Protein AF-A0A9D3RQX6-F1 (afdb_monomer)

Mean predicted aligned error: 7.69 Å

pLDDT: mean 92.83, std 3.81, range [78.81, 98.12]

Nearest PDB structures (foldseek):
  9gvj-assembly1_B  TM=9.747E-01  e=6.000E-32  Homo sapiens
  9gvq-assembly1_B  TM=9.747E-01  e=6.000E-32  Homo sapiens
  8d3d-assembly1_A  TM=8.902E-01  e=1.123E-19  Homo sapiens
  8d3c-assembly1_A  TM=8.900E-01  e=3.776E-19  Homo sapiens
  7wn3-assembly1_A  TM=8.823E-01  e=1.625E-19  Homo sapiens

Organism: Anguilla anguilla (NCBI:txid7936)

Secondary structure (DSSP, 8-state):
-EEEEEE-SS--BTTBTTGGGG--SPPEEEEEPPTTEEEETTT--EEEEGGG--EEETTEEE-TT-EEE-SSEEEEEETTEEEEEEP---EEEEEETTTEEE-TTS-EEE---SEEEEEEEBSS--SEEEEEEEEE-SSSTT-EEEEEEEEEETTEEEEE-TTS-EEETTEE--SSEE-SSEEEEEEETTEEEEEETTSEEEEEE-SSS-EEEEEE-GGGTTTB-

InterPro domains:
  IPR001007 VWFC domain [SM00215] (55-123)
  IPR001846 von Willebrand factor, type D domain [PF00094] (93-225)
  IPR001846 von Willebrand factor, type D domain [PS51233] (91-225)
  IPR001846 von Willebrand factor, type D domain [SM00216] (82-225)
  IPR002919 Trypsin Inhibitor-like, cysteine rich domain [PF01826] (2-53)
  IPR036084 Serine protease inhibitor-like superfamily [SSF57567] (1-53)
  IPR050780 Mucin/von Willebrand/Thrombospondin superfamily [PTHR11339] (1-225)

Structure (mmCIF, N/CA/C/O backbone):
data_AF-A0A9D3RQX6-F1
#
_entry.id   AF-A0A9D3RQX6-F1
#
loop_
_atom_site.group_PDB
_atom_site.id
_atom_site.type_symbol
_atom_site.label_atom_id
_atom_site.label_alt_id
_atom_site.label_comp_id
_atom_site.label_asym_id
_atom_site.label_entity_id
_atom_site.label_seq_id
_atom_site.pdbx_PDB_ins_code
_atom_site.Cartn_x
_atom_site.Cartn_y
_atom_site.Cartn_z
_atom_site.occupancy
_atom_site.B_iso_or_equiv
_atom_site.auth_seq_id
_atom_site.auth_comp_id
_atom_site.auth_asym_id
_atom_site.auth_atom_id
_atom_site.pdbx_PDB_model_num
ATOM 1 N N . MET A 1 1 ? -27.947 -5.641 38.230 1.00 90.88 1 MET A N 1
ATOM 2 C CA . MET A 1 1 ? -29.228 -5.140 37.694 1.00 90.88 1 MET A CA 1
ATOM 3 C C . MET A 1 1 ? -30.181 -4.960 38.852 1.00 90.88 1 MET A C 1
ATOM 5 O O . MET A 1 1 ? -30.104 -5.731 39.802 1.00 90.88 1 MET A O 1
ATOM 9 N N . GLU A 1 2 ? -31.040 -3.957 38.766 1.00 93.81 2 GLU A N 1
ATOM 10 C CA . GLU A 1 2 ? -32.004 -3.582 39.798 1.00 93.81 2 GLU A CA 1
ATOM 11 C C . GLU A 1 2 ? -33.387 -3.455 39.167 1.00 93.81 2 GLU A C 1
ATOM 13 O O . GLU A 1 2 ? -33.510 -3.023 38.020 1.00 93.81 2 GLU A O 1
ATOM 18 N N . TYR A 1 3 ? -34.416 -3.861 39.904 1.00 93.88 3 TYR A N 1
ATOM 19 C CA . TYR A 1 3 ? -35.793 -3.741 39.444 1.00 93.88 3 TYR A CA 1
ATOM 20 C C . TYR A 1 3 ? -36.254 -2.278 39.482 1.00 93.88 3 TYR A C 1
ATOM 22 O O . TYR A 1 3 ? -36.013 -1.579 40.467 1.00 93.88 3 TYR A O 1
ATOM 30 N N . GLN A 1 4 ? -36.937 -1.833 38.429 1.00 93.31 4 GLN A N 1
ATOM 31 C CA . GLN A 1 4 ? -37.570 -0.519 38.326 1.00 93.31 4 GLN A CA 1
ATOM 32 C C . GLN A 1 4 ? -38.928 -0.659 37.629 1.00 93.31 4 GLN A C 1
ATOM 34 O O . GLN A 1 4 ? -39.070 -1.441 36.692 1.00 93.31 4 GLN A O 1
ATOM 39 N N . GLU A 1 5 ? -39.920 0.122 38.058 1.00 93.69 5 GLU A N 1
ATOM 40 C CA . GLU A 1 5 ? -41.267 0.122 37.455 1.00 93.69 5 GLU A CA 1
ATOM 41 C C . GLU A 1 5 ? -41.339 0.917 36.139 1.00 93.69 5 GLU A C 1
ATOM 43 O O . GLU A 1 5 ? -42.280 0.761 35.369 1.00 93.69 5 GLU A O 1
ATOM 48 N N . CYS A 1 6 ? -40.356 1.782 35.875 1.00 91.69 6 CYS A N 1
ATOM 49 C CA . CYS A 1 6 ? -40.277 2.597 34.664 1.00 91.69 6 CYS A CA 1
ATOM 50 C C . CYS A 1 6 ? -38.805 2.843 34.316 1.00 91.69 6 CYS A C 1
ATOM 52 O O . CYS A 1 6 ? -38.189 3.791 34.800 1.00 91.69 6 CYS A O 1
ATOM 54 N N . GLY A 1 7 ? -38.240 1.969 33.482 1.00 89.62 7 GLY A N 1
ATOM 55 C CA . GLY A 1 7 ? -36.909 2.108 32.892 1.00 89.62 7 GLY A CA 1
ATOM 56 C C . GLY A 1 7 ? -36.968 2.141 31.365 1.00 89.62 7 GLY A C 1
ATOM 57 O O . GLY A 1 7 ? -37.948 1.709 30.756 1.00 89.62 7 GLY A O 1
ATOM 58 N N . THR A 1 8 ? -35.929 2.682 30.726 1.00 90.88 8 THR A N 1
ATOM 59 C CA . THR A 1 8 ? -35.834 2.665 29.258 1.00 90.88 8 THR A CA 1
ATOM 60 C C . THR A 1 8 ? -35.649 1.228 28.755 1.00 90.88 8 THR A C 1
ATOM 62 O O . THR A 1 8 ? -34.723 0.547 29.202 1.00 90.88 8 THR A O 1
ATOM 65 N N . PRO A 1 9 ? -36.475 0.738 27.812 1.00 90.81 9 PRO A N 1
ATOM 66 C CA . PRO A 1 9 ? -36.305 -0.604 27.252 1.00 90.81 9 PRO A CA 1
ATOM 67 C C . PRO A 1 9 ? -35.052 -0.708 26.362 1.00 90.81 9 PRO A C 1
ATOM 69 O O . PRO A 1 9 ? -34.596 -1.807 26.040 1.00 90.81 9 PRO A O 1
ATOM 72 N N . CYS A 1 10 ? -34.463 0.424 25.965 1.00 92.12 10 CYS A N 1
ATOM 73 C CA . CYS A 1 10 ? -33.220 0.486 25.207 1.00 92.12 10 CYS A CA 1
ATOM 74 C C . CYS A 1 10 ? -32.014 0.504 26.153 1.00 92.12 10 CYS A C 1
ATOM 76 O O . CYS A 1 10 ? -31.451 1.562 26.426 1.00 92.12 10 CYS A O 1
ATOM 78 N N . ILE A 1 11 ? -31.622 -0.669 26.652 1.00 91.19 11 ILE A N 1
ATOM 79 C CA . ILE A 1 11 ? -30.485 -0.789 27.573 1.00 91.19 11 ILE A CA 1
ATOM 80 C C . ILE A 1 11 ? -29.168 -0.376 26.900 1.00 91.19 11 ILE A C 1
ATOM 82 O O . ILE A 1 11 ? -28.849 -0.848 25.804 1.00 91.19 11 ILE A O 1
ATOM 86 N N . ASP A 1 12 ? -28.407 0.488 27.569 1.00 93.50 12 ASP A N 1
ATOM 87 C CA . ASP A 1 12 ? -27.041 0.822 27.171 1.00 93.50 12 ASP A CA 1
ATOM 88 C C . ASP A 1 12 ? -26.125 -0.372 27.444 1.00 93.50 12 ASP A C 1
ATOM 90 O O . ASP A 1 12 ? -26.161 -0.971 28.527 1.00 93.50 12 ASP A O 1
ATOM 94 N N . THR A 1 13 ? -25.308 -0.730 26.457 1.00 94.56 13 THR A N 1
ATOM 95 C CA . THR A 1 13 ? -24.366 -1.850 26.555 1.00 94.56 13 THR A CA 1
ATOM 96 C C . THR A 1 13 ? -22.937 -1.388 26.315 1.00 94.56 13 THR A C 1
ATOM 98 O O . THR A 1 13 ? -22.719 -0.286 25.818 1.00 94.56 13 THR A O 1
ATOM 101 N N . CYS A 1 14 ? -21.943 -2.215 26.639 1.00 94.25 14 CYS A N 1
ATOM 102 C CA . CYS A 1 14 ? -20.552 -1.878 26.338 1.00 94.25 14 CYS A CA 1
ATOM 103 C C . CYS A 1 14 ? -20.296 -1.681 24.838 1.00 94.25 14 CYS A C 1
ATOM 105 O O . CYS A 1 14 ? -19.504 -0.816 24.476 1.00 94.25 14 CYS A O 1
ATOM 107 N N . SER A 1 15 ? -20.984 -2.425 23.967 1.00 92.25 15 SER A N 1
ATOM 108 C CA . SER A 1 15 ? -20.889 -2.220 22.512 1.00 92.25 15 SER A CA 1
ATOM 109 C C . SER A 1 15 ? -21.669 -0.997 22.006 1.00 92.25 15 SER A C 1
ATOM 111 O O . SER A 1 15 ? -21.436 -0.548 20.885 1.00 92.25 15 SER A O 1
ATOM 113 N N . ASN A 1 16 ? -22.633 -0.488 22.780 1.00 91.19 16 ASN A N 1
ATOM 114 C CA . ASN A 1 16 ? -23.451 0.673 22.423 1.00 91.19 16 ASN A CA 1
ATOM 115 C C . ASN A 1 16 ? -23.881 1.459 23.683 1.00 91.19 16 ASN A C 1
ATOM 117 O O . ASN A 1 16 ? -25.015 1.301 24.155 1.00 91.19 16 ASN A O 1
ATOM 121 N N . PRO A 1 17 ? -22.988 2.297 24.242 1.00 88.69 17 PRO A N 1
ATOM 122 C CA . PRO A 1 17 ? -23.193 2.947 25.539 1.00 88.69 17 PRO A CA 1
ATOM 123 C C . PRO A 1 17 ? -24.172 4.133 25.512 1.00 88.69 17 PRO A C 1
ATOM 125 O O . PRO A 1 17 ? -24.461 4.696 26.563 1.00 88.69 17 PRO A O 1
ATOM 128 N N . GLN A 1 18 ? -24.664 4.538 24.334 1.00 87.81 18 GLN A N 1
ATOM 129 C CA . GLN A 1 18 ? -25.584 5.675 24.155 1.00 87.81 18 GLN A CA 1
ATOM 130 C C . GLN A 1 18 ? -26.910 5.275 23.486 1.00 87.81 18 GLN A C 1
ATOM 132 O O . GLN A 1 18 ? -27.630 6.118 22.945 1.00 87.81 18 GLN A O 1
ATOM 137 N N . ARG A 1 19 ? -27.257 3.986 23.510 1.00 90.00 19 ARG A N 1
ATOM 138 C CA . ARG A 1 19 ? -28.476 3.449 22.892 1.00 90.00 19 ARG A CA 1
ATOM 139 C C . ARG A 1 19 ? -29.747 4.090 23.452 1.00 90.00 19 ARG A C 1
ATOM 141 O O . ARG A 1 19 ? -30.701 4.311 22.707 1.00 90.00 19 ARG A O 1
ATOM 148 N N . SER A 1 20 ? -29.764 4.382 24.747 1.00 89.31 20 SER A N 1
ATOM 149 C CA . SER A 1 20 ? -30.902 4.962 25.456 1.00 89.31 20 SER A CA 1
ATOM 150 C C . SER A 1 20 ? -31.278 6.362 24.960 1.00 89.31 20 SER A C 1
ATOM 152 O O . SER A 1 20 ? -32.451 6.725 25.023 1.00 89.31 20 SER A O 1
ATOM 154 N N . GLN A 1 21 ? -30.325 7.124 24.408 1.00 88.38 21 GLN A N 1
ATOM 155 C CA . GLN A 1 21 ? -30.543 8.496 23.927 1.00 88.38 21 GLN A CA 1
ATOM 156 C C . GLN A 1 21 ? -31.409 8.566 22.664 1.00 88.38 21 GLN A C 1
ATOM 158 O O . GLN A 1 21 ? -32.088 9.563 22.440 1.00 88.38 21 GLN A O 1
ATOM 163 N N . MET A 1 22 ? -31.396 7.508 21.852 1.00 88.81 22 MET A N 1
ATOM 164 C CA . MET A 1 22 ? -32.169 7.391 20.609 1.00 88.81 22 MET A CA 1
ATOM 165 C C . MET A 1 22 ? -33.388 6.469 20.785 1.00 88.81 22 MET A C 1
ATOM 167 O O . MET A 1 22 ? -33.848 5.841 19.831 1.00 88.81 22 MET A O 1
ATOM 171 N N . CYS A 1 23 ? -33.869 6.305 22.019 1.00 90.19 23 CYS A N 1
ATOM 172 C CA . CYS A 1 23 ? -34.969 5.400 22.319 1.00 90.19 23 CYS A CA 1
ATOM 173 C C . CYS A 1 23 ? -36.325 6.105 22.186 1.00 90.19 23 CYS A C 1
ATOM 175 O O . CYS A 1 23 ? -36.720 6.869 23.062 1.00 90.19 23 CYS A O 1
ATOM 177 N N . ASP A 1 24 ? -37.077 5.775 21.137 1.00 88.69 24 ASP A N 1
ATOM 178 C CA . ASP A 1 24 ? -38.441 6.291 20.914 1.00 88.69 24 ASP A CA 1
ATOM 179 C C . ASP A 1 24 ? -39.535 5.468 21.629 1.00 88.69 24 ASP A C 1
ATOM 181 O O . ASP A 1 24 ? -40.731 5.621 21.374 1.00 88.69 24 ASP A O 1
ATOM 185 N N . GLN A 1 25 ? -39.142 4.535 22.497 1.00 88.56 25 GLN A N 1
ATOM 186 C CA . GLN A 1 25 ? -40.064 3.650 23.207 1.00 88.56 25 GLN A CA 1
ATOM 187 C C . GLN A 1 25 ? -40.436 4.222 24.576 1.00 88.56 25 GLN A C 1
ATOM 189 O O . GLN A 1 25 ? -39.646 4.901 25.229 1.00 88.56 25 GLN A O 1
ATOM 194 N N . HIS A 1 26 ? -41.650 3.911 25.028 1.00 88.75 26 HIS A N 1
ATOM 195 C CA . HIS A 1 26 ? -42.093 4.271 26.374 1.00 88.75 26 HIS A CA 1
ATOM 196 C C . HIS A 1 26 ? -41.334 3.440 27.416 1.00 88.75 26 HIS A C 1
ATOM 198 O O . HIS A 1 26 ? -40.889 2.329 27.119 1.00 88.75 26 HIS A O 1
ATOM 204 N N . CYS A 1 27 ? -41.191 3.969 28.635 1.00 91.81 27 CYS A N 1
ATOM 205 C CA . CYS A 1 27 ? -40.581 3.198 29.712 1.00 91.81 27 CYS A CA 1
ATOM 206 C C . CYS A 1 27 ? -41.429 1.967 30.056 1.00 91.81 27 CYS A C 1
ATOM 208 O O . CYS A 1 27 ? -42.654 1.981 29.915 1.00 91.81 27 CYS A O 1
ATOM 210 N N . THR A 1 28 ? -40.768 0.912 30.520 1.00 93.69 28 THR A N 1
ATOM 211 C CA . THR A 1 28 ? -41.404 -0.342 30.935 1.00 93.69 28 THR A CA 1
ATOM 212 C C . THR A 1 28 ? -40.914 -0.749 32.318 1.00 93.69 28 THR A C 1
ATOM 214 O O . THR A 1 28 ? -39.831 -0.336 32.744 1.00 93.69 28 THR A O 1
ATOM 217 N N . ASP A 1 29 ? -41.683 -1.580 33.011 1.00 94.25 29 ASP A N 1
ATOM 218 C CA . ASP A 1 29 ? -41.214 -2.253 34.215 1.00 94.25 29 ASP A CA 1
ATOM 219 C C . ASP A 1 29 ? -40.205 -3.355 33.852 1.00 94.25 29 ASP A C 1
ATOM 221 O O . ASP A 1 29 ? -40.261 -3.952 32.774 1.00 94.25 29 ASP A O 1
ATOM 225 N N . GLY A 1 30 ? -39.222 -3.594 34.719 1.00 93.75 30 GLY A N 1
ATOM 226 C CA . GLY A 1 30 ? -38.186 -4.589 34.461 1.00 93.75 30 GLY A CA 1
ATOM 227 C C . GLY A 1 30 ? -36.925 -4.411 35.296 1.00 93.75 30 GLY A C 1
ATOM 228 O O . GLY A 1 30 ? -36.867 -3.616 36.230 1.00 93.75 30 GLY A O 1
ATOM 229 N N . CYS A 1 31 ? -35.893 -5.179 34.956 1.00 93.31 31 CYS A N 1
ATOM 230 C CA . CYS A 1 31 ? -34.574 -5.070 35.570 1.00 93.31 31 CYS A CA 1
ATOM 231 C C . CYS A 1 31 ? -33.649 -4.251 34.668 1.00 93.31 31 CYS A C 1
ATOM 233 O O . CYS A 1 31 ? -33.485 -4.576 33.494 1.00 93.31 31 CYS A O 1
ATOM 235 N N . PHE A 1 32 ? -32.987 -3.244 35.231 1.00 93.81 32 PHE A N 1
ATOM 236 C CA . PHE A 1 32 ? -32.125 -2.315 34.500 1.00 93.81 32 PHE A CA 1
ATOM 237 C C . PHE A 1 32 ? -30.764 -2.167 35.187 1.00 93.81 32 PHE A C 1
ATOM 239 O O . PHE A 1 32 ? -30.565 -2.604 36.327 1.00 93.81 32 PHE A O 1
ATOM 246 N N . CYS A 1 33 ? -29.788 -1.592 34.485 1.00 93.69 33 CYS A N 1
ATOM 247 C CA . CYS A 1 33 ? -28.511 -1.247 35.099 1.00 93.69 33 CYS A CA 1
ATOM 248 C C . CYS A 1 33 ? -28.634 0.039 35.939 1.00 93.69 33 CYS A C 1
ATOM 250 O O . CYS A 1 33 ? -29.346 0.958 35.531 1.00 93.69 33 CYS A O 1
ATOM 252 N N . PRO A 1 34 ? -27.978 0.112 37.115 1.00 92.62 34 PRO A N 1
ATOM 253 C CA . PRO A 1 34 ? -27.954 1.326 37.925 1.00 92.62 34 PRO A CA 1
ATOM 254 C C . PRO A 1 34 ? -27.415 2.541 37.151 1.00 92.62 34 PRO A C 1
ATOM 256 O O . PRO A 1 34 ? -26.597 2.369 36.239 1.00 92.62 34 PRO A O 1
ATOM 259 N N . PRO A 1 35 ? -27.796 3.774 37.530 1.00 89.00 35 PRO A N 1
ATOM 260 C CA . PRO A 1 35 ? -27.276 4.985 36.901 1.00 89.00 35 PRO A CA 1
ATOM 261 C C . PRO A 1 35 ? -25.739 5.021 36.874 1.00 89.00 35 PRO A C 1
ATOM 263 O O . PRO A 1 35 ? -25.084 4.742 37.879 1.00 89.00 35 PRO A O 1
ATOM 266 N N . GLY A 1 36 ? -25.160 5.374 35.723 1.00 87.62 36 GLY A N 1
ATOM 267 C CA . GLY A 1 36 ? -23.704 5.403 35.521 1.00 87.62 36 GLY A CA 1
ATOM 268 C C . GLY A 1 36 ? -23.066 4.042 35.212 1.00 87.62 36 GLY A C 1
ATOM 269 O O . GLY A 1 36 ? -21.839 3.935 35.204 1.00 87.62 36 GLY A O 1
ATOM 270 N N . THR A 1 37 ? -23.871 3.005 34.959 1.00 94.31 37 THR A N 1
ATOM 271 C CA . THR A 1 37 ? -23.401 1.682 34.523 1.00 94.31 37 THR A CA 1
ATOM 272 C C . THR A 1 37 ? -24.104 1.235 33.244 1.00 94.31 37 THR A C 1
ATOM 274 O O . THR A 1 37 ? -25.221 1.661 32.962 1.00 94.31 37 THR A O 1
ATOM 277 N N . VAL A 1 38 ? -23.447 0.363 32.484 1.00 95.25 38 VAL A N 1
ATOM 278 C CA . VAL A 1 38 ? -23.946 -0.241 31.243 1.00 95.25 38 VAL A CA 1
ATOM 279 C C . VAL A 1 38 ? -23.887 -1.758 31.346 1.00 95.25 38 VAL A C 1
ATOM 281 O O . VAL A 1 38 ? -23.122 -2.308 32.144 1.00 95.25 38 VAL A O 1
ATOM 284 N N . PHE A 1 39 ? -24.704 -2.449 30.557 1.00 95.94 39 PHE A N 1
ATOM 285 C CA . PHE A 1 39 ? -24.691 -3.905 30.519 1.00 95.94 39 PHE A CA 1
ATOM 286 C C . PHE A 1 39 ? -23.505 -4.416 29.691 1.00 95.94 39 PHE A C 1
ATOM 288 O O . PHE A 1 39 ? -23.350 -4.072 28.520 1.00 95.94 39 PHE A O 1
ATOM 295 N N . ASP A 1 40 ? -22.672 -5.257 30.290 1.00 96.06 40 ASP A N 1
ATOM 296 C CA . ASP A 1 40 ? -21.544 -5.903 29.632 1.00 96.06 40 ASP A CA 1
ATOM 297 C C . ASP A 1 40 ? -22.027 -7.047 28.735 1.00 96.06 40 ASP A C 1
ATOM 299 O O . ASP A 1 40 ? -22.087 -8.211 29.129 1.00 96.06 40 ASP A O 1
ATOM 303 N N . ASP A 1 41 ? -22.370 -6.701 27.501 1.00 95.06 41 ASP A N 1
ATOM 304 C CA . ASP A 1 41 ? -22.752 -7.625 26.438 1.00 95.06 41 ASP A CA 1
ATOM 305 C C . ASP A 1 41 ? -21.563 -8.394 25.836 1.00 95.06 41 ASP A C 1
ATOM 307 O O . ASP A 1 41 ? -21.775 -9.329 25.064 1.00 95.06 41 ASP A O 1
ATOM 311 N N . ILE A 1 42 ? -20.327 -8.046 26.213 1.00 93.38 42 ILE A N 1
ATOM 312 C CA . ILE A 1 42 ? -19.096 -8.614 25.652 1.00 93.38 42 ILE A CA 1
ATOM 313 C C . ILE A 1 42 ? -18.583 -9.771 26.514 1.00 93.38 42 ILE A C 1
ATOM 315 O O . ILE A 1 42 ? -18.381 -10.870 26.000 1.00 93.38 42 ILE A O 1
ATOM 319 N N . LYS A 1 43 ? -18.369 -9.555 27.820 1.00 93.19 43 LYS A N 1
ATOM 320 C CA . LYS A 1 43 ? -17.928 -10.610 28.758 1.00 93.19 43 LYS A CA 1
ATOM 321 C C . LYS A 1 43 ? -19.066 -11.176 29.605 1.00 93.19 43 LYS A C 1
ATOM 323 O O . LYS A 1 43 ? -18.831 -12.120 30.356 1.00 93.19 43 LYS A O 1
ATOM 328 N N . GLN A 1 44 ? -20.282 -10.640 29.479 1.00 92.81 44 GLN A N 1
ATOM 329 C CA . GLN A 1 44 ? -21.461 -11.079 30.235 1.00 92.81 44 GLN A CA 1
ATOM 330 C C . GLN A 1 44 ? -21.277 -10.990 31.759 1.00 92.81 44 GLN A C 1
ATOM 332 O O . GLN A 1 44 ? -21.834 -11.791 32.509 1.00 92.81 44 GLN A O 1
ATOM 337 N N . SER A 1 45 ? -20.513 -10.002 32.243 1.00 93.19 45 SER A N 1
ATOM 338 C CA . SER A 1 45 ? -20.261 -9.808 33.681 1.00 93.19 45 SER A CA 1
ATOM 339 C C . SER A 1 45 ? -21.371 -9.050 34.428 1.00 93.19 45 SER A C 1
ATOM 341 O O . SER A 1 45 ? -21.300 -8.887 35.647 1.00 93.19 45 SER A O 1
ATOM 343 N N . GLY A 1 46 ? -22.429 -8.627 33.728 1.00 94.62 46 GLY A N 1
ATOM 344 C CA . GLY A 1 46 ? -23.548 -7.875 34.297 1.00 94.62 46 GLY A CA 1
ATOM 345 C C . GLY A 1 46 ? -23.415 -6.372 34.054 1.00 94.62 46 GLY A C 1
ATOM 346 O O . GLY A 1 46 ? -23.048 -5.962 32.963 1.00 94.62 46 GLY A O 1
ATOM 347 N N . CYS A 1 47 ? -23.761 -5.540 35.040 1.00 95.81 47 CYS A N 1
ATOM 348 C CA . CYS A 1 47 ? -23.661 -4.082 34.900 1.00 95.81 47 CYS A CA 1
ATOM 349 C C . CYS A 1 47 ? -22.298 -3.594 35.388 1.00 95.81 47 CYS A C 1
ATOM 351 O O . CYS A 1 47 ? -21.967 -3.788 36.560 1.00 95.81 47 CYS A O 1
ATOM 353 N N . ILE A 1 48 ? -21.541 -2.933 34.518 1.00 96.06 48 ILE A N 1
ATOM 354 C CA . ILE A 1 48 ? -20.219 -2.377 34.824 1.00 96.06 48 ILE A CA 1
ATOM 355 C C . ILE A 1 48 ? -20.163 -0.897 34.461 1.00 96.06 48 ILE A C 1
ATOM 357 O O . ILE A 1 48 ? -21.039 -0.377 33.771 1.00 96.06 48 ILE A O 1
ATOM 361 N N . LYS A 1 49 ? -19.141 -0.186 34.940 1.00 95.19 49 LYS A N 1
ATOM 362 C CA . LYS A 1 49 ? -18.943 1.205 34.524 1.00 95.19 49 LYS A CA 1
ATOM 363 C C . LYS A 1 49 ? -18.474 1.267 33.073 1.00 95.19 49 LYS A C 1
ATOM 365 O O . LYS A 1 49 ? -17.731 0.387 32.640 1.00 95.19 49 LYS A O 1
ATOM 370 N N . VAL A 1 50 ? -18.839 2.335 32.361 1.00 92.75 50 VAL A N 1
ATOM 371 C CA . VAL A 1 50 ? -18.435 2.532 30.958 1.00 92.75 50 VAL A CA 1
ATOM 372 C C . VAL A 1 50 ? -16.918 2.448 30.813 1.00 92.75 50 VAL A C 1
ATOM 374 O O . VAL A 1 50 ? -16.442 1.774 29.911 1.00 92.75 50 VAL A O 1
ATOM 377 N N . GLU A 1 51 ? -16.134 3.005 31.744 1.00 93.38 51 GLU A N 1
ATOM 378 C CA . GLU A 1 51 ? -14.666 2.987 31.650 1.00 93.38 51 GLU A CA 1
ATOM 379 C C . GLU A 1 51 ? -14.056 1.581 31.778 1.00 93.38 51 GLU A C 1
ATOM 381 O O . GLU A 1 51 ? -12.883 1.391 31.461 1.00 93.38 51 GLU A O 1
ATOM 386 N N . GLN A 1 52 ? -14.826 0.591 32.240 1.00 94.81 52 GLN A N 1
ATOM 387 C CA . GLN A 1 52 ? -14.411 -0.811 32.370 1.00 94.81 52 GLN A CA 1
ATOM 388 C C . GLN A 1 52 ? -14.805 -1.663 31.157 1.00 94.81 52 GLN A C 1
ATOM 390 O O . GLN A 1 52 ? -14.411 -2.832 31.080 1.00 94.81 52 GLN A O 1
ATOM 395 N N . CYS A 1 53 ? -15.563 -1.103 30.211 1.00 95.31 53 CYS A N 1
ATOM 396 C CA . CYS A 1 53 ? -15.973 -1.814 29.013 1.00 95.31 53 CYS A CA 1
ATOM 397 C C . CYS A 1 53 ? -14.768 -2.275 28.194 1.00 95.31 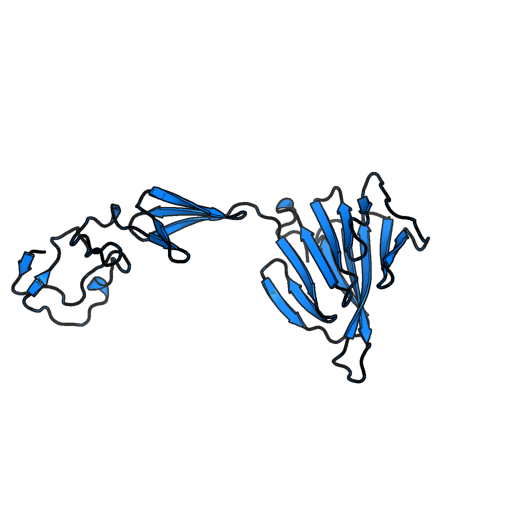53 CYS A C 1
ATOM 399 O O . CYS A 1 53 ? -13.795 -1.548 27.983 1.00 95.31 53 CYS A O 1
ATOM 401 N N . SER A 1 54 ? -14.847 -3.530 27.759 1.00 96.12 54 SER A N 1
ATOM 402 C CA . SER A 1 54 ? -13.850 -4.158 26.895 1.00 96.12 54 SER A CA 1
ATOM 403 C C . SER A 1 54 ? -14.157 -3.849 25.427 1.00 96.12 54 SER A C 1
ATOM 405 O O . SER A 1 54 ? -15.296 -3.559 25.088 1.00 96.12 54 SER A O 1
ATOM 407 N N . CYS A 1 55 ? -13.161 -3.941 24.554 1.00 95.56 55 CYS A N 1
ATOM 408 C CA . CYS A 1 55 ? -13.299 -3.750 23.114 1.00 95.56 55 CYS A CA 1
ATOM 409 C C . CYS A 1 55 ? -13.078 -5.075 22.382 1.00 95.56 55 CYS A C 1
ATOM 411 O O . CYS A 1 55 ? -12.344 -5.944 22.856 1.00 95.56 55 CYS A O 1
ATOM 413 N N . THR A 1 56 ? -13.662 -5.234 21.197 1.00 93.75 56 THR A N 1
ATOM 414 C CA . THR A 1 56 ? -13.419 -6.407 20.344 1.00 93.75 56 THR A CA 1
ATOM 415 C C . THR A 1 56 ? -12.679 -6.020 19.069 1.00 93.75 56 THR A C 1
ATOM 417 O O . THR A 1 56 ? -13.007 -5.010 18.444 1.00 93.75 56 THR A O 1
ATOM 420 N N . TYR A 1 57 ? -11.700 -6.824 18.655 1.00 93.38 57 TYR A N 1
ATOM 421 C CA . TYR A 1 57 ? -10.988 -6.657 17.384 1.00 93.38 57 TYR A CA 1
ATOM 422 C C . TYR A 1 57 ? -10.529 -8.013 16.836 1.00 93.38 57 TYR A C 1
ATOM 424 O O . TYR A 1 57 ? -9.936 -8.803 17.566 1.00 93.38 57 TYR A O 1
ATOM 432 N N . ASN A 1 58 ? -10.817 -8.298 15.557 1.00 89.81 58 ASN A N 1
ATOM 433 C CA . ASN A 1 58 ? -10.501 -9.572 14.884 1.00 89.81 58 ASN A CA 1
ATOM 434 C C . ASN A 1 58 ? -10.886 -10.833 15.690 1.00 89.81 58 ASN A C 1
ATOM 436 O O . ASN A 1 58 ? -10.161 -11.824 15.700 1.00 89.81 58 ASN A O 1
ATOM 440 N N . GLY A 1 59 ? -12.025 -10.791 16.387 1.00 89.69 59 GLY A N 1
ATOM 441 C CA . GLY A 1 59 ? -12.507 -11.897 17.223 1.00 89.69 59 GLY A CA 1
ATOM 442 C C . GLY A 1 59 ? -11.839 -12.019 18.600 1.00 89.69 59 GLY A C 1
ATOM 443 O O . GLY A 1 59 ? -12.261 -12.858 19.389 1.00 89.69 59 GLY A O 1
ATOM 444 N N . GLY A 1 60 ? -10.838 -11.190 18.917 1.00 93.25 60 GLY A N 1
ATOM 445 C CA . GLY A 1 60 ? -10.257 -11.070 20.255 1.00 93.25 60 GLY A CA 1
ATOM 446 C C . GLY A 1 60 ? -10.962 -10.013 21.108 1.00 93.25 60 GLY A C 1
ATOM 447 O O . GLY A 1 60 ? -11.506 -9.041 20.578 1.00 93.25 60 GLY A O 1
ATOM 448 N N . THR A 1 61 ? -10.920 -10.188 22.430 1.00 95.38 61 THR A N 1
ATOM 449 C CA . THR A 1 61 ? -11.463 -9.248 23.424 1.00 95.38 61 THR A CA 1
ATOM 450 C C . THR A 1 61 ? -10.325 -8.595 24.199 1.00 95.38 61 THR A C 1
ATOM 452 O O . THR A 1 61 ? -9.457 -9.294 24.713 1.00 95.38 61 THR A O 1
ATOM 455 N N . TYR A 1 62 ? -10.370 -7.271 24.317 1.00 95.88 62 TYR A N 1
ATOM 456 C CA . TYR A 1 62 ? -9.349 -6.432 24.935 1.00 95.88 62 TYR A CA 1
ATOM 457 C C . TYR A 1 62 ? -9.962 -5.644 26.090 1.00 95.88 62 TYR A C 1
ATOM 459 O O . TYR A 1 62 ? -11.007 -5.018 25.929 1.00 95.88 62 TYR A O 1
ATOM 467 N N . GLY A 1 63 ? -9.351 -5.687 27.266 1.00 95.19 63 GLY A N 1
ATOM 468 C CA . GLY A 1 63 ? -9.757 -4.871 28.407 1.00 95.19 63 GLY A CA 1
ATOM 469 C C . GLY A 1 63 ? -9.523 -3.376 28.179 1.00 95.19 63 GLY A C 1
ATOM 470 O O . GLY A 1 63 ? -8.725 -2.976 27.334 1.00 95.19 63 GLY A O 1
ATOM 471 N N . SER A 1 64 ? -10.196 -2.541 28.971 1.00 94.94 64 SER A N 1
ATOM 472 C CA . SER A 1 64 ? -9.924 -1.100 28.993 1.00 94.94 64 SER A CA 1
ATOM 473 C C . SER A 1 64 ? -8.456 -0.832 29.356 1.00 94.94 64 SER A C 1
ATOM 475 O O . SER A 1 64 ? -7.933 -1.403 30.316 1.00 94.94 64 SER A O 1
ATOM 477 N N . GLY A 1 65 ? -7.781 -0.002 28.561 1.00 94.56 65 GLY A N 1
ATOM 478 C CA . GLY A 1 65 ? -6.345 0.273 28.632 1.00 94.56 65 GLY A CA 1
ATOM 479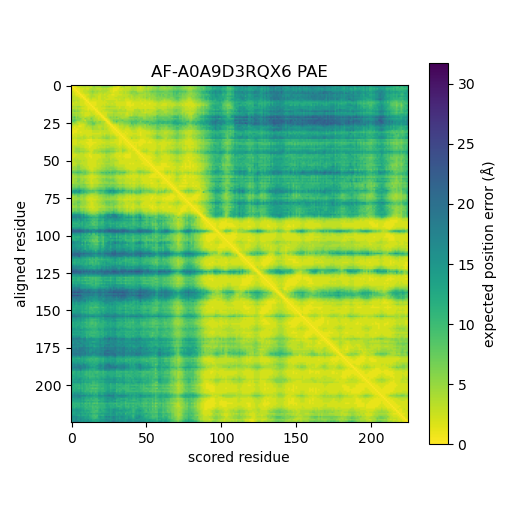 C C . GLY A 1 65 ? -5.459 -0.700 27.844 1.00 94.56 65 GLY A C 1
ATOM 480 O O . GLY A 1 65 ? -4.289 -0.393 27.612 1.00 94.56 65 GLY A O 1
ATOM 481 N N . GLU A 1 66 ? -5.977 -1.845 27.392 1.00 96.19 66 GLU A N 1
ATOM 482 C CA . GLU A 1 66 ? -5.217 -2.741 26.519 1.00 96.19 66 GLU A CA 1
ATOM 483 C C . GLU A 1 66 ? -5.136 -2.182 25.101 1.00 96.19 66 GLU A C 1
ATOM 485 O O . GLU A 1 66 ? -6.032 -1.485 24.618 1.00 96.19 66 GLU A O 1
ATOM 490 N N . SER A 1 67 ? -4.041 -2.505 24.418 1.00 95.81 67 SER A N 1
ATOM 491 C CA . SER A 1 67 ? -3.793 -2.040 23.062 1.00 95.81 67 SER A CA 1
ATOM 492 C C . SER A 1 67 ? -3.386 -3.173 22.137 1.00 95.81 67 SER A C 1
ATOM 494 O O . SER A 1 67 ? -2.769 -4.159 22.546 1.00 95.81 67 SER A O 1
ATOM 496 N N . TYR A 1 68 ? -3.717 -3.011 20.860 1.00 93.19 68 TYR A N 1
ATOM 497 C CA . TYR A 1 68 ? -3.107 -3.784 19.791 1.00 93.19 68 TYR A CA 1
ATOM 498 C C . TYR A 1 68 ? -2.327 -2.854 18.872 1.00 93.19 68 TYR A C 1
ATOM 500 O O . TYR A 1 68 ? -2.671 -1.688 18.658 1.00 93.19 68 TYR A O 1
ATOM 508 N N . LYS A 1 69 ? -1.256 -3.401 18.306 1.00 90.75 69 LYS A N 1
ATOM 509 C CA . LYS A 1 69 ? -0.382 -2.688 17.390 1.00 90.75 69 LYS A CA 1
ATOM 510 C C . LYS A 1 69 ? -0.341 -3.416 16.060 1.00 90.75 69 LYS A C 1
ATOM 512 O O . LYS A 1 69 ? -0.126 -4.623 16.002 1.00 90.75 69 LYS A O 1
ATOM 517 N N . THR A 1 70 ? -0.537 -2.661 14.993 1.00 85.50 70 THR A N 1
ATOM 518 C CA . THR A 1 70 ? -0.197 -3.083 13.633 1.00 85.50 70 THR A CA 1
ATOM 519 C C . THR A 1 70 ? 1.068 -2.348 13.197 1.00 85.50 70 THR A C 1
ATOM 521 O O . THR A 1 70 ? 1.581 -1.496 13.923 1.00 85.50 70 THR A O 1
ATOM 524 N N . ASN A 1 71 ? 1.560 -2.619 11.990 1.00 78.81 71 ASN A N 1
ATOM 525 C CA . ASN A 1 71 ? 2.690 -1.864 11.446 1.00 78.81 71 ASN A CA 1
ATOM 526 C C . ASN A 1 71 ? 2.388 -0.356 11.332 1.00 78.81 71 ASN A C 1
ATOM 528 O O . ASN A 1 71 ? 3.317 0.441 11.393 1.00 78.81 71 ASN A O 1
ATOM 532 N N . CYS A 1 72 ? 1.108 0.022 11.206 1.00 84.06 72 CYS A N 1
ATOM 533 C CA . CYS A 1 72 ? 0.690 1.366 10.796 1.00 84.06 72 CYS A CA 1
ATOM 534 C C . CYS A 1 72 ? -0.226 2.092 11.772 1.00 84.06 72 CYS A C 1
ATOM 536 O O . CYS A 1 72 ? -0.573 3.234 11.530 1.00 84.06 72 CYS A O 1
ATOM 538 N N . ARG A 1 73 ? -0.627 1.457 12.868 1.00 90.06 73 ARG A N 1
ATOM 539 C CA . ARG A 1 73 ? -1.465 2.087 13.892 1.00 90.06 73 ARG A CA 1
ATOM 540 C C . ARG A 1 73 ? -1.325 1.369 15.213 1.00 90.06 73 ARG A C 1
ATOM 542 O O . ARG A 1 73 ? -1.128 0.148 15.238 1.00 90.06 73 ARG A O 1
ATOM 549 N N . THR A 1 74 ? -1.479 2.131 16.281 1.00 93.56 74 THR A N 1
ATOM 550 C CA . THR A 1 74 ? -1.620 1.626 17.644 1.00 93.56 74 THR A CA 1
ATOM 551 C C . THR A 1 74 ? -3.000 2.019 18.133 1.00 93.56 74 THR A C 1
ATOM 553 O O . THR A 1 74 ? -3.345 3.193 18.098 1.00 93.56 74 THR A O 1
ATOM 556 N N . CYS A 1 75 ? -3.797 1.048 18.555 1.00 95.12 75 CYS A N 1
ATOM 557 C CA . CYS A 1 75 ? -5.146 1.293 19.044 1.00 95.12 75 CYS A CA 1
ATOM 558 C C . CYS A 1 75 ? -5.243 0.858 20.494 1.00 95.12 75 CYS A C 1
ATOM 560 O O . CYS A 1 75 ? -4.891 -0.277 20.812 1.00 95.12 75 CYS A O 1
ATOM 562 N N . THR A 1 76 ? -5.748 1.744 21.342 1.00 96.56 76 THR A N 1
ATOM 563 C CA . THR A 1 76 ? -5.964 1.505 22.768 1.00 96.56 76 THR A CA 1
ATOM 564 C C . THR A 1 76 ? -7.458 1.485 23.041 1.00 96.56 76 THR A C 1
ATOM 566 O O . THR A 1 76 ? -8.189 2.375 22.604 1.00 96.56 76 THR A O 1
ATOM 569 N N . CYS A 1 77 ? -7.915 0.454 23.740 1.00 95.81 77 CYS A N 1
ATOM 570 C CA . CYS A 1 77 ? -9.299 0.338 24.161 1.00 95.81 77 CYS A CA 1
ATOM 571 C C . CYS A 1 77 ? -9.563 1.312 25.309 1.00 95.81 77 CYS A C 1
ATOM 573 O O . CYS A 1 77 ? -8.849 1.297 26.312 1.00 95.81 77 CYS A O 1
ATOM 575 N N . SER A 1 78 ? -10.591 2.142 25.182 1.00 93.81 78 SER A N 1
ATOM 576 C CA . SER A 1 78 ? -11.032 3.056 26.229 1.00 93.81 78 SER A CA 1
ATOM 577 C C . SER A 1 78 ? -12.552 3.063 26.272 1.00 93.81 78 SER A C 1
ATOM 579 O O . SER A 1 78 ? -13.206 3.603 25.387 1.00 93.81 78 SER A O 1
ATOM 581 N N . GLY A 1 79 ? -13.110 2.450 27.313 1.00 90.50 79 GLY A N 1
ATOM 582 C CA . GLY A 1 79 ? -14.547 2.454 27.572 1.00 90.50 79 GLY A CA 1
ATOM 583 C C . GLY A 1 79 ? -15.415 1.824 26.478 1.00 90.50 79 GLY A C 1
ATOM 584 O O . GLY A 1 79 ? -16.463 2.363 26.146 1.00 90.50 79 GLY A O 1
ATOM 585 N N . GLY A 1 80 ? -14.980 0.694 25.912 1.00 90.44 80 GLY A N 1
ATOM 586 C CA . GLY A 1 80 ? -15.692 0.001 24.827 1.00 90.44 80 GLY A CA 1
ATOM 587 C C . GLY A 1 80 ? -15.406 0.546 23.423 1.00 90.44 80 GLY A C 1
ATOM 588 O O . GLY A 1 80 ? -15.748 -0.105 22.437 1.00 90.44 80 GLY A O 1
ATOM 589 N N . GLU A 1 81 ? -14.704 1.677 23.314 1.00 92.25 81 GLU A N 1
ATOM 590 C CA . GLU A 1 81 ? -14.310 2.283 22.042 1.00 92.25 81 GLU A CA 1
ATOM 591 C C . GLU A 1 81 ? -12.801 2.180 21.783 1.00 92.25 81 GLU A C 1
ATOM 593 O O . GLU A 1 81 ? -11.973 2.134 22.697 1.00 92.25 81 GLU A O 1
ATOM 598 N N . TRP A 1 82 ? -12.428 2.157 20.501 1.00 94.56 82 TRP A N 1
ATOM 599 C CA . TRP A 1 82 ? -11.032 2.161 20.073 1.00 94.56 82 TRP A CA 1
ATOM 600 C C . TRP A 1 82 ? -10.534 3.588 19.842 1.00 94.56 82 TRP A C 1
ATOM 602 O O . TRP A 1 82 ? -10.979 4.262 18.916 1.00 94.56 82 TRP A O 1
ATOM 612 N N . SER A 1 83 ? -9.537 4.010 20.618 1.00 94.38 83 SER A N 1
ATOM 613 C CA . SER A 1 83 ? -8.749 5.210 20.334 1.00 94.38 83 SER A CA 1
ATOM 614 C C . SER A 1 83 ? -7.488 4.809 19.573 1.00 94.38 83 SER A C 1
ATOM 616 O O . SER A 1 83 ? -6.586 4.197 20.146 1.00 94.38 83 SER A O 1
ATOM 618 N N . CYS A 1 84 ? -7.433 5.119 18.277 1.00 93.94 84 CYS A N 1
ATOM 619 C CA . CYS A 1 84 ? -6.324 4.741 17.403 1.00 93.94 84 CYS A CA 1
ATOM 620 C C . CYS A 1 84 ? -5.432 5.932 17.048 1.00 93.94 84 CYS A C 1
ATOM 622 O O . CYS A 1 84 ? -5.905 6.961 16.573 1.00 93.94 84 CYS A O 1
ATOM 624 N N . GLU A 1 85 ? -4.128 5.740 17.206 1.00 91.44 85 GLU A N 1
ATOM 625 C CA . GLU A 1 85 ? -3.085 6.618 16.694 1.00 91.44 85 GLU A CA 1
ATOM 626 C C . GLU A 1 85 ? -2.487 5.997 15.427 1.00 91.44 85 GLU A C 1
ATOM 628 O O . GLU A 1 85 ? -1.923 4.896 15.457 1.00 91.44 85 GLU A O 1
ATOM 633 N N . GLU A 1 86 ? -2.624 6.700 14.303 1.00 85.94 86 GLU A N 1
ATOM 634 C CA . GLU A 1 86 ? -2.011 6.312 13.032 1.00 85.94 86 GLU A CA 1
ATOM 635 C C . GLU A 1 86 ? -0.503 6.593 13.073 1.00 85.94 86 GLU A C 1
ATOM 637 O O . GLU A 1 86 ? -0.060 7.696 13.399 1.00 85.94 86 GLU A O 1
ATOM 642 N N . LEU A 1 87 ? 0.294 5.585 12.729 1.00 83.38 87 LEU A N 1
ATOM 643 C CA . LEU A 1 87 ? 1.745 5.671 12.620 1.00 83.38 87 LEU A CA 1
ATOM 644 C C . LEU A 1 87 ? 2.146 5.947 11.169 1.00 83.38 87 LEU A C 1
ATOM 646 O O . LEU A 1 87 ? 1.474 5.553 10.214 1.00 83.38 87 LEU A O 1
ATOM 650 N N . GLU A 1 88 ? 3.294 6.593 10.996 1.00 82.00 88 GLU A N 1
ATOM 651 C CA . GLU A 1 88 ? 3.876 6.803 9.676 1.00 82.00 88 GLU A CA 1
ATOM 652 C C . GLU A 1 88 ? 4.302 5.470 9.050 1.00 82.00 88 GLU A C 1
ATOM 654 O O . GLU A 1 88 ? 5.297 4.862 9.442 1.00 82.00 88 GLU A O 1
ATOM 659 N N . CYS A 1 89 ? 3.534 5.025 8.054 1.00 85.06 89 CYS A N 1
ATOM 660 C CA . CYS A 1 89 ? 3.701 3.726 7.418 1.00 85.06 89 CYS A CA 1
ATOM 661 C C . CYS A 1 89 ? 4.034 3.827 5.925 1.00 85.06 89 CYS A C 1
ATOM 663 O O . CYS A 1 89 ? 3.538 4.740 5.255 1.00 85.06 89 CYS A O 1
ATOM 665 N N . PRO A 1 90 ? 4.847 2.904 5.379 1.00 90.94 90 PRO A N 1
ATOM 666 C CA . PRO A 1 90 ? 5.061 2.841 3.945 1.00 90.94 90 PRO A CA 1
ATOM 667 C C . PRO A 1 90 ? 3.757 2.538 3.202 1.00 90.94 90 PRO A C 1
ATOM 669 O O . PRO A 1 90 ? 2.980 1.679 3.618 1.00 90.94 90 PRO A O 1
ATOM 672 N N . GLY A 1 91 ? 3.533 3.219 2.083 1.00 92.56 91 GLY A N 1
ATOM 673 C CA . GLY A 1 91 ? 2.433 2.915 1.168 1.00 92.56 91 GLY A CA 1
ATOM 674 C C . GLY A 1 91 ? 2.908 1.987 0.057 1.00 92.56 91 GLY A C 1
ATOM 675 O O . GLY A 1 91 ? 4.047 2.117 -0.392 1.00 92.56 91 GLY A O 1
ATOM 676 N N . THR A 1 92 ? 2.036 1.105 -0.443 1.00 95.88 92 THR A N 1
ATOM 677 C CA . THR A 1 92 ? 2.328 0.269 -1.623 1.00 95.88 92 THR A CA 1
ATOM 678 C C . THR A 1 92 ? 1.347 0.547 -2.757 1.00 95.88 92 THR A C 1
ATOM 680 O O . THR A 1 92 ? 0.141 0.505 -2.547 1.00 95.88 92 THR A O 1
ATOM 683 N N . CYS A 1 93 ? 1.869 0.804 -3.954 1.00 97.31 93 CYS A N 1
ATOM 684 C CA . CYS A 1 93 ? 1.135 0.816 -5.216 1.00 97.31 93 CYS A CA 1
ATOM 685 C C . CYS A 1 93 ? 1.481 -0.460 -5.994 1.00 97.31 93 CYS A C 1
ATOM 687 O O . CYS A 1 93 ? 2.632 -0.900 -5.960 1.00 97.31 93 CYS A O 1
ATOM 689 N N . SER A 1 94 ? 0.525 -1.069 -6.689 1.00 97.88 94 SER A N 1
ATOM 690 C CA . SER A 1 94 ? 0.763 -2.295 -7.455 1.00 97.88 94 SER A CA 1
ATOM 691 C C . SER A 1 94 ? 0.166 -2.255 -8.854 1.00 97.88 94 SER A C 1
ATOM 693 O O . SER A 1 94 ? -0.831 -1.581 -9.102 1.00 97.88 94 SER A O 1
ATOM 695 N N . VAL A 1 95 ? 0.795 -3.011 -9.756 1.00 96.94 95 VAL A N 1
ATOM 696 C CA . VAL A 1 95 ? 0.262 -3.391 -11.066 1.00 96.94 95 VAL A CA 1
ATOM 697 C C . VAL A 1 95 ? 0.225 -4.911 -11.120 1.00 96.94 95 VAL A C 1
ATOM 699 O O . VAL A 1 95 ? 1.266 -5.572 -11.196 1.00 96.94 95 VAL A O 1
ATOM 702 N N . GLU A 1 96 ? -0.978 -5.463 -11.066 1.00 95.62 96 GLU A N 1
ATOM 703 C CA . GLU A 1 96 ? -1.253 -6.893 -11.011 1.00 95.62 96 GLU A CA 1
ATOM 704 C C . GLU A 1 96 ? -2.052 -7.341 -12.234 1.00 95.62 96 GLU A C 1
ATOM 706 O O . GLU A 1 96 ? -2.771 -6.566 -12.864 1.00 95.62 96 GLU A O 1
ATOM 711 N N . GLY A 1 97 ? -1.895 -8.609 -12.616 1.00 87.75 97 GLY A N 1
ATOM 712 C CA . GLY A 1 97 ? -2.627 -9.197 -13.747 1.00 87.75 97 GLY A CA 1
ATOM 713 C C . GLY A 1 97 ? -2.412 -8.514 -15.107 1.00 87.75 97 GLY A C 1
ATOM 714 O O . GLY A 1 97 ? -3.118 -8.838 -16.050 1.00 87.75 97 GLY A O 1
ATOM 715 N N . GLY A 1 98 ? -1.453 -7.590 -15.217 1.00 82.75 98 GLY A N 1
ATOM 716 C CA . GLY A 1 98 ? -1.144 -6.844 -16.436 1.00 82.75 98 GLY A CA 1
ATOM 717 C C . GLY A 1 98 ? -1.791 -5.460 -16.525 1.00 82.75 98 GLY A C 1
ATOM 718 O O . GLY A 1 98 ? -1.183 -4.578 -17.118 1.00 82.75 98 GLY A O 1
ATOM 719 N N . SER A 1 99 ? -2.952 -5.236 -15.903 1.00 88.69 99 SER A N 1
ATOM 720 C CA . SER A 1 99 ? -3.699 -3.970 -16.024 1.00 88.69 99 SER A CA 1
ATOM 721 C C . SER A 1 99 ? -4.406 -3.491 -14.759 1.00 88.69 99 SER A C 1
ATOM 723 O O . SER A 1 99 ? -4.924 -2.371 -14.749 1.00 88.69 99 SER A O 1
ATOM 725 N N . HIS A 1 100 ? -4.437 -4.299 -13.696 1.00 94.88 100 HIS A N 1
ATOM 726 C CA . HIS A 1 100 ? -5.099 -3.949 -12.444 1.00 94.88 100 HIS A CA 1
ATOM 727 C C . HIS A 1 100 ? -4.150 -3.143 -11.568 1.00 94.88 100 HIS A C 1
ATOM 729 O O . HIS A 1 100 ? -3.121 -3.645 -11.119 1.00 94.88 100 HIS A O 1
ATOM 735 N N . ILE A 1 101 ? -4.499 -1.886 -11.328 1.00 96.12 101 ILE A N 1
ATOM 736 C CA . ILE A 1 101 ? -3.708 -0.961 -10.530 1.00 96.12 101 ILE A CA 1
ATOM 737 C C . ILE A 1 101 ? -4.383 -0.780 -9.179 1.00 96.12 101 ILE A C 1
ATOM 739 O O . ILE A 1 101 ? -5.571 -0.462 -9.119 1.00 96.12 101 ILE A O 1
ATOM 743 N N . THR A 1 102 ? -3.610 -0.930 -8.107 1.00 97.69 102 THR A N 1
ATOM 744 C CA . THR A 1 102 ? -4.009 -0.512 -6.758 1.00 97.69 102 THR A CA 1
ATOM 745 C C . THR A 1 102 ? -3.095 0.620 -6.317 1.00 97.69 102 THR A C 1
ATOM 747 O O . THR A 1 102 ? -1.878 0.459 -6.299 1.00 97.69 102 THR A O 1
ATOM 750 N N . THR A 1 103 ? -3.658 1.781 -5.996 1.00 96.19 103 THR A N 1
ATOM 751 C CA . THR A 1 103 ? -2.903 2.966 -5.558 1.00 96.19 103 THR A CA 1
ATOM 752 C C . THR A 1 103 ? -2.424 2.845 -4.111 1.00 96.19 103 THR A C 1
ATOM 754 O O . THR A 1 103 ? -2.875 1.983 -3.361 1.00 96.19 103 THR A O 1
ATOM 757 N N . PHE A 1 104 ? -1.544 3.760 -3.689 1.00 94.25 104 PHE A N 1
ATOM 758 C CA . PHE A 1 104 ? -0.996 3.810 -2.325 1.00 94.25 104 PHE A CA 1
ATOM 759 C C . PHE A 1 104 ? -2.045 3.929 -1.206 1.00 94.25 104 PHE A C 1
ATOM 761 O O . PHE A 1 104 ? -1.776 3.524 -0.079 1.00 94.25 104 PHE A O 1
ATOM 768 N N . ASP A 1 105 ? -3.215 4.495 -1.503 1.00 91.31 105 ASP 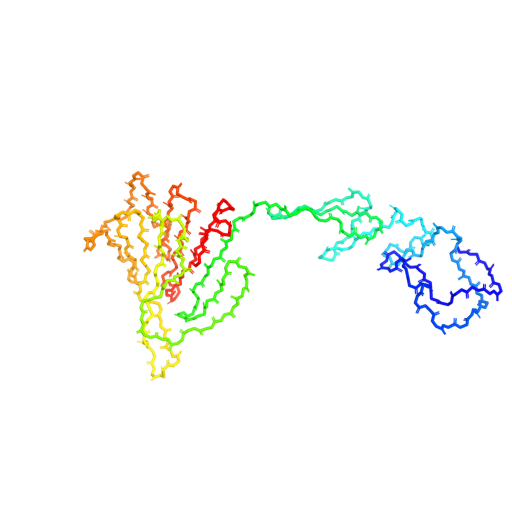A N 1
ATOM 769 C CA . ASP A 1 105 ? -4.366 4.651 -0.604 1.00 91.31 105 ASP A CA 1
ATOM 770 C C . ASP A 1 105 ? -5.414 3.529 -0.753 1.00 91.31 105 ASP A C 1
ATOM 772 O O . ASP A 1 105 ? -6.478 3.589 -0.141 1.00 91.31 105 ASP A O 1
ATOM 776 N N . GLY A 1 106 ? -5.120 2.487 -1.539 1.00 91.81 106 GLY A N 1
ATOM 777 C CA . GLY A 1 106 ? -5.956 1.291 -1.666 1.00 91.81 106 GLY A CA 1
ATOM 778 C C . GLY A 1 106 ? -7.067 1.376 -2.715 1.00 91.81 106 GLY A C 1
ATOM 779 O O . GLY A 1 106 ? -7.912 0.482 -2.775 1.00 91.81 106 GLY A O 1
ATOM 780 N N . LYS A 1 107 ? -7.093 2.410 -3.566 1.00 95.25 107 LYS A N 1
ATOM 781 C CA . LYS A 1 107 ? -8.066 2.500 -4.661 1.00 95.25 107 LYS A CA 1
ATOM 782 C C . LYS A 1 107 ? -7.648 1.596 -5.821 1.00 95.25 107 LYS A C 1
ATOM 784 O O . LYS A 1 107 ? -6.595 1.788 -6.425 1.00 95.25 107 LYS A O 1
ATOM 789 N N . ALA A 1 108 ? -8.516 0.647 -6.163 1.00 96.88 108 ALA A N 1
ATOM 790 C CA . ALA A 1 108 ? -8.305 -0.280 -7.270 1.00 96.88 108 ALA A CA 1
ATOM 791 C C . ALA A 1 108 ? -9.037 0.167 -8.547 1.00 96.88 108 ALA A C 1
ATOM 793 O O . ALA A 1 108 ? -10.194 0.592 -8.497 1.00 96.88 108 ALA A O 1
ATOM 794 N N . TYR A 1 109 ? -8.377 0.058 -9.699 1.00 94.75 109 TYR A N 1
ATOM 795 C CA . TYR A 1 109 ? -8.963 0.278 -11.026 1.00 94.75 109 TYR A CA 1
ATOM 796 C C . TYR A 1 109 ? -8.178 -0.484 -12.107 1.00 94.75 109 TYR A C 1
ATOM 798 O O . TYR A 1 109 ? -7.140 -1.071 -11.826 1.00 94.75 109 TYR A O 1
ATOM 806 N N . SER A 1 110 ? -8.682 -0.527 -13.344 1.00 92.50 110 SER A N 1
ATOM 807 C CA . SER A 1 110 ? -8.017 -1.233 -14.455 1.00 92.50 110 SER A CA 1
ATOM 808 C C . SER A 1 110 ? -7.770 -0.298 -15.636 1.00 92.50 110 SER A C 1
ATOM 810 O O . SER A 1 110 ? -8.662 0.473 -15.993 1.00 92.50 110 SER A O 1
ATOM 812 N N . ILE A 1 111 ? -6.583 -0.374 -16.247 1.00 89.44 111 ILE A N 1
ATOM 813 C CA . ILE A 1 111 ? -6.235 0.371 -17.468 1.00 89.44 111 ILE A CA 1
ATOM 814 C C . ILE A 1 111 ? -5.939 -0.605 -18.608 1.00 89.44 111 ILE A C 1
ATOM 816 O O . ILE A 1 111 ? -4.908 -1.273 -18.624 1.00 89.44 111 ILE A O 1
ATOM 820 N N . ASN A 1 112 ? -6.791 -0.597 -19.629 1.00 85.31 112 ASN A N 1
ATOM 821 C CA . ASN A 1 112 ? -6.631 -1.438 -20.816 1.00 85.31 112 ASN A CA 1
ATOM 822 C C . ASN A 1 112 ? -6.110 -0.602 -21.995 1.00 85.31 112 ASN A C 1
ATOM 824 O O . ASN A 1 112 ? -6.814 -0.385 -22.978 1.00 85.31 112 ASN A O 1
ATOM 828 N N . GLY A 1 113 ? -4.903 -0.051 -21.854 1.00 81.56 113 GLY A N 1
ATOM 829 C CA . GLY A 1 113 ? -4.283 0.813 -22.859 1.00 81.56 113 GLY A CA 1
ATOM 830 C C . GLY A 1 113 ? -2.915 0.320 -23.324 1.00 81.56 113 GLY A C 1
ATOM 831 O O . GLY A 1 113 ? -2.318 -0.562 -22.711 1.00 81.56 113 GLY A O 1
ATOM 832 N N . GLN A 1 114 ? -2.442 0.889 -24.434 1.00 88.38 114 GLN A N 1
ATOM 833 C CA . GLN A 1 114 ? -1.167 0.553 -25.076 1.00 88.38 114 GLN A CA 1
ATOM 834 C C . GLN A 1 114 ? -0.237 1.770 -25.038 1.00 88.38 114 GLN A C 1
ATOM 836 O O . GLN A 1 114 ? -0.164 2.534 -26.000 1.00 88.38 114 GLN A O 1
ATOM 841 N N . CYS A 1 115 ? 0.385 2.022 -23.888 1.00 91.94 115 CYS A N 1
ATOM 842 C CA . CYS A 1 115 ? 1.252 3.180 -23.679 1.00 91.94 115 CYS A CA 1
ATOM 843 C C . CYS A 1 115 ? 2.148 2.984 -22.446 1.00 91.94 115 CYS A C 1
ATOM 845 O O . CYS A 1 115 ? 1.975 2.041 -21.669 1.00 91.94 115 CYS A O 1
ATOM 847 N N . SER A 1 116 ? 3.060 3.930 -22.246 1.00 94.06 116 SER A N 1
ATOM 848 C CA . SER A 1 116 ? 3.810 4.114 -21.007 1.00 94.06 116 SER A CA 1
ATOM 849 C C . SER A 1 116 ? 3.020 4.995 -20.039 1.00 94.06 116 SER A C 1
ATOM 851 O O . SER A 1 116 ? 2.673 6.134 -20.361 1.00 94.06 116 SER A O 1
ATOM 853 N N . TYR A 1 117 ? 2.762 4.494 -18.834 1.00 94.31 117 TYR A N 1
ATOM 854 C CA . TYR A 1 117 ? 2.007 5.190 -17.794 1.00 94.31 117 TYR A CA 1
ATOM 855 C C . TYR A 1 117 ? 2.901 5.548 -16.613 1.00 94.31 117 TYR A C 1
ATOM 857 O O . TYR A 1 117 ? 3.661 4.714 -16.125 1.00 94.31 117 TYR A O 1
ATOM 865 N N . PHE A 1 118 ? 2.781 6.780 -16.118 1.00 94.75 118 PHE A N 1
ATOM 866 C CA . PHE A 1 118 ? 3.391 7.176 -14.850 1.00 94.75 118 PHE A CA 1
ATOM 867 C C . PHE A 1 118 ? 2.646 6.485 -13.710 1.00 94.75 118 PHE A C 1
ATOM 869 O O . PHE A 1 118 ? 1.469 6.757 -13.492 1.00 94.75 118 PHE A O 1
ATOM 876 N N . LEU A 1 119 ? 3.332 5.591 -12.999 1.00 95.69 119 LEU A N 1
ATOM 877 C CA . LEU A 1 119 ? 2.811 4.990 -11.771 1.00 95.69 119 LEU A CA 1
ATOM 878 C C . LEU A 1 119 ? 3.093 5.871 -10.560 1.00 95.69 119 LEU A C 1
ATOM 880 O O . LEU A 1 119 ? 2.303 5.902 -9.623 1.00 95.69 119 LEU A O 1
ATOM 884 N N . VAL A 1 120 ? 4.257 6.527 -10.570 1.00 96.00 120 VAL A N 1
ATOM 885 C CA . VAL A 1 120 ? 4.691 7.426 -9.505 1.00 96.00 120 VAL A CA 1
ATOM 886 C C . VAL A 1 120 ? 5.568 8.518 -10.093 1.00 96.00 120 VAL A C 1
ATOM 888 O O . VAL A 1 120 ? 6.561 8.231 -10.770 1.00 96.00 120 VAL A O 1
ATOM 891 N N . LYS A 1 121 ? 5.271 9.768 -9.763 1.00 94.38 121 LYS A N 1
ATOM 892 C CA . LYS A 1 121 ? 6.133 10.921 -10.010 1.00 94.38 121 LYS A CA 1
ATOM 893 C C . LYS A 1 121 ? 6.114 11.850 -8.798 1.00 94.38 121 LYS A C 1
ATOM 895 O O . LYS A 1 121 ? 5.088 12.041 -8.158 1.00 94.38 121 LYS A O 1
ATOM 900 N N . GLN A 1 122 ? 7.254 12.447 -8.468 1.00 90.38 122 GLN A N 1
ATOM 901 C CA . GLN A 1 122 ? 7.301 13.493 -7.447 1.00 90.38 122 GLN A CA 1
ATOM 902 C C . GLN A 1 122 ? 6.703 14.799 -8.005 1.00 90.38 122 GLN A C 1
ATOM 904 O O . GLN A 1 122 ? 6.998 15.175 -9.140 1.00 90.38 122 GLN A O 1
ATOM 909 N N . ARG A 1 123 ? 5.856 15.495 -7.233 1.00 88.81 123 ARG A N 1
ATOM 910 C CA . ARG A 1 123 ? 5.228 16.762 -7.665 1.00 88.81 123 ARG A CA 1
ATOM 911 C C . ARG A 1 123 ? 6.241 17.890 -7.783 1.00 88.81 123 ARG A C 1
ATOM 913 O O . ARG A 1 123 ? 6.268 18.597 -8.784 1.00 88.81 123 ARG A O 1
ATOM 920 N N . GLU A 1 124 ? 7.069 18.026 -6.755 1.00 84.69 124 GLU A N 1
ATOM 921 C CA . GLU A 1 124 ? 8.125 19.027 -6.663 1.00 84.69 124 GLU A CA 1
ATOM 922 C C . GLU A 1 124 ? 9.456 18.296 -6.485 1.00 84.69 124 GLU A C 1
ATOM 924 O O . GLU A 1 124 ? 9.790 17.825 -5.399 1.00 84.69 124 GLU A O 1
ATOM 929 N N . GLY A 1 125 ? 10.178 18.115 -7.591 1.00 82.19 125 GLY A N 1
ATOM 930 C CA . GLY A 1 125 ? 11.450 17.398 -7.632 1.00 82.19 125 GLY A CA 1
ATOM 931 C C . GLY A 1 125 ? 11.533 16.398 -8.782 1.00 82.19 125 GLY A C 1
ATOM 932 O O . GLY A 1 125 ? 10.557 16.133 -9.475 1.00 82.19 125 GLY A O 1
ATOM 933 N N . ASN A 1 126 ? 12.729 15.846 -8.979 1.00 84.81 126 ASN A N 1
ATOM 934 C CA . ASN A 1 126 ? 13.028 14.849 -10.012 1.00 84.81 126 ASN A CA 1
ATOM 935 C C . ASN A 1 126 ? 13.862 13.689 -9.439 1.00 84.81 126 ASN A C 1
ATOM 937 O O . ASN A 1 126 ? 14.654 13.083 -10.160 1.00 84.81 126 ASN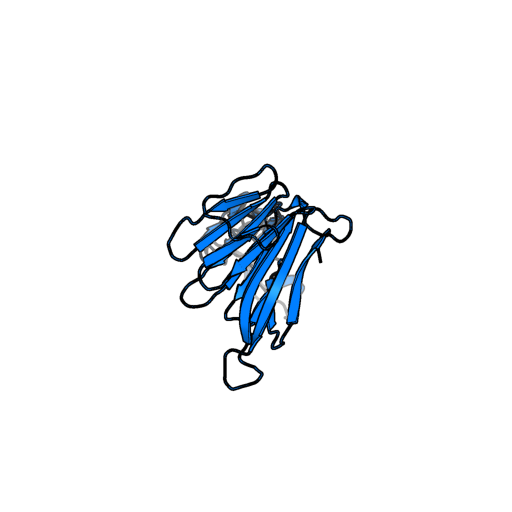 A O 1
ATOM 941 N N . ASN A 1 127 ? 13.719 13.400 -8.139 1.00 91.62 127 ASN A N 1
ATOM 942 C CA . ASN A 1 127 ? 14.519 12.365 -7.481 1.00 91.62 127 ASN A CA 1
ATOM 943 C C . ASN A 1 127 ? 14.224 10.994 -8.077 1.00 91.62 127 ASN A C 1
ATOM 945 O O . ASN A 1 127 ? 15.155 10.257 -8.392 1.00 91.62 127 ASN A O 1
ATOM 949 N N . PHE A 1 128 ? 12.940 10.679 -8.266 1.00 94.19 128 PHE A N 1
ATOM 950 C CA . PHE A 1 128 ? 12.534 9.445 -8.912 1.00 94.19 128 PHE A CA 1
ATOM 951 C C . PHE A 1 128 ? 11.236 9.572 -9.715 1.00 94.19 128 PHE A C 1
ATOM 953 O O . PHE A 1 128 ? 10.400 10.453 -9.501 1.00 94.19 128 PHE A O 1
ATOM 960 N N . THR A 1 129 ? 11.064 8.666 -10.669 1.00 96.12 129 THR A N 1
ATOM 961 C CA . THR A 1 129 ? 9.831 8.462 -11.431 1.00 96.12 129 THR A CA 1
ATOM 962 C C . THR A 1 129 ? 9.732 6.992 -11.812 1.00 96.12 129 THR A C 1
ATOM 964 O O . THR A 1 129 ? 10.731 6.409 -12.228 1.00 96.12 129 THR A O 1
ATOM 967 N N . VAL A 1 130 ? 8.546 6.400 -11.690 1.00 97.44 130 VAL A N 1
ATOM 968 C CA . VAL A 1 130 ? 8.279 5.018 -12.103 1.00 97.44 130 VAL A CA 1
ATOM 969 C C . VAL A 1 130 ? 7.268 5.015 -13.239 1.00 97.44 130 VAL A C 1
ATOM 971 O O . VAL A 1 130 ? 6.199 5.619 -13.135 1.00 97.44 130 VAL A O 1
ATOM 974 N N . LEU A 1 131 ? 7.618 4.316 -14.311 1.00 97.00 131 LEU A N 1
ATOM 975 C CA . LEU A 1 131 ? 6.815 4.110 -15.505 1.00 97.00 131 LEU A CA 1
ATOM 976 C C . LEU A 1 131 ? 6.501 2.622 -15.665 1.00 97.00 131 LEU A C 1
ATOM 978 O O . LEU A 1 131 ? 7.363 1.776 -15.416 1.00 97.00 131 LEU A O 1
ATOM 982 N N . ALA A 1 132 ? 5.291 2.319 -16.116 1.00 96.25 132 ALA A N 1
ATOM 983 C CA . ALA A 1 132 ? 4.893 0.992 -16.563 1.00 96.25 132 ALA A CA 1
ATOM 984 C C . ALA A 1 132 ? 4.483 1.032 -18.029 1.00 96.25 132 ALA A C 1
ATOM 986 O O . ALA A 1 132 ? 3.615 1.819 -18.412 1.00 96.25 132 ALA A O 1
ATOM 987 N N . ASP A 1 133 ? 5.079 0.146 -18.817 1.00 95.88 133 ASP A N 1
ATOM 988 C CA . ASP A 1 133 ? 4.736 -0.031 -20.220 1.00 95.88 133 ASP A CA 1
ATOM 989 C C . ASP A 1 133 ? 3.699 -1.144 -20.323 1.00 95.88 133 ASP A C 1
ATOM 991 O O . ASP A 1 133 ? 3.980 -2.306 -20.007 1.00 95.88 133 ASP A O 1
ATOM 995 N N . LEU A 1 134 ? 2.483 -0.771 -20.721 1.00 94.50 134 LEU A N 1
ATOM 996 C CA . LEU A 1 134 ? 1.378 -1.695 -20.935 1.00 94.50 134 LEU A CA 1
ATOM 997 C C . LEU A 1 134 ? 1.182 -1.899 -22.433 1.00 94.50 134 LEU A C 1
ATOM 999 O O . LEU A 1 134 ? 1.081 -0.933 -23.188 1.00 94.50 134 LEU A O 1
ATOM 1003 N N . GLU A 1 135 ? 1.092 -3.156 -22.859 1.00 93.25 135 GLU A N 1
ATOM 1004 C CA . GLU A 1 135 ? 0.812 -3.516 -24.251 1.00 93.25 135 GLU A CA 1
ATOM 1005 C C . GLU A 1 135 ? -0.220 -4.636 -24.330 1.00 93.25 135 GLU A C 1
ATOM 1007 O O . GLU A 1 135 ? -0.373 -5.436 -23.405 1.00 93.25 135 GLU A O 1
ATOM 1012 N N . LYS A 1 136 ? -0.897 -4.746 -25.474 1.00 91.75 136 LYS A N 1
ATOM 1013 C CA . LYS A 1 136 ? -1.820 -5.851 -25.736 1.00 91.75 136 LYS A CA 1
ATOM 1014 C C . LYS A 1 136 ? -1.054 -7.166 -25.857 1.00 91.75 136 LYS A C 1
ATOM 1016 O O . LYS A 1 136 ? -0.076 -7.271 -26.594 1.00 91.75 136 LYS A O 1
ATOM 1021 N N . CYS A 1 137 ? -1.511 -8.171 -25.125 1.00 89.88 137 CYS A N 1
ATOM 1022 C CA . CYS A 1 137 ? -0.933 -9.514 -25.132 1.00 89.88 137 CYS A CA 1
ATOM 1023 C C . CYS A 1 137 ? -1.962 -10.613 -25.413 1.00 89.88 137 CYS A C 1
ATOM 1025 O O . CYS A 1 137 ? -1.559 -11.729 -25.733 1.00 89.88 137 CYS A O 1
ATOM 1027 N N . GLY A 1 138 ? -3.259 -10.307 -25.315 1.00 86.06 138 GLY A N 1
ATOM 1028 C CA . GLY A 1 138 ? -4.337 -11.208 -25.708 1.00 86.06 138 GLY A CA 1
ATOM 1029 C C . GLY A 1 138 ? -4.987 -10.839 -27.040 1.00 86.06 138 GLY A C 1
ATOM 1030 O O . GLY A 1 138 ? -4.485 -10.023 -27.820 1.00 86.06 138 GLY A O 1
ATOM 1031 N N . LEU A 1 139 ? -6.126 -11.472 -27.307 1.00 84.12 139 LEU A N 1
ATOM 1032 C CA . LEU A 1 139 ? -6.892 -11.297 -28.541 1.00 84.12 139 LEU A CA 1
ATOM 1033 C C . LEU A 1 139 ? -7.812 -10.076 -28.450 1.00 84.12 139 LEU A C 1
ATOM 1035 O O . LEU A 1 139 ? -7.985 -9.341 -29.427 1.00 84.12 139 LEU A O 1
ATOM 1039 N N . SER A 1 140 ? -8.370 -9.833 -27.265 1.00 85.06 140 SER A N 1
ATOM 1040 C CA . SER A 1 140 ? -9.257 -8.705 -26.986 1.00 85.06 140 SER A CA 1
ATOM 1041 C C . SER A 1 140 ? -8.480 -7.441 -26.616 1.00 85.06 140 SER A C 1
ATOM 1043 O O . SER A 1 140 ? -7.357 -7.500 -26.120 1.00 85.06 140 SER A O 1
ATOM 1045 N N . ASP A 1 141 ? -9.082 -6.272 -26.833 1.00 80.62 141 ASP A N 1
ATOM 1046 C CA . ASP A 1 141 ? -8.469 -4.988 -26.452 1.00 80.62 141 ASP A CA 1
ATOM 1047 C C . ASP A 1 141 ? -8.399 -4.786 -24.929 1.00 80.62 141 ASP A C 1
ATOM 1049 O O . ASP A 1 141 ? -7.692 -3.908 -24.446 1.00 80.62 141 ASP A O 1
ATOM 1053 N N . THR A 1 142 ? -9.093 -5.632 -24.166 1.00 83.56 142 THR A N 1
ATOM 1054 C CA . THR A 1 142 ? -9.062 -5.663 -22.700 1.00 83.56 142 THR A CA 1
ATOM 1055 C C . THR A 1 142 ? -7.922 -6.502 -22.124 1.00 83.56 142 THR A C 1
ATOM 1057 O O . THR A 1 142 ? -7.673 -6.434 -20.926 1.00 83.56 142 THR A O 1
ATOM 1060 N N . GLU A 1 143 ? -7.229 -7.296 -22.944 1.00 87.50 143 GLU A N 1
ATOM 1061 C CA . GLU A 1 143 ? -6.132 -8.164 -22.503 1.00 87.50 143 GLU A CA 1
ATOM 1062 C C . GLU A 1 143 ? -4.774 -7.485 -22.719 1.00 87.50 143 GLU A C 1
ATOM 1064 O O . GLU A 1 143 ? -4.094 -7.682 -23.738 1.00 87.50 143 GLU A O 1
ATOM 1069 N N . THR A 1 144 ? -4.375 -6.683 -21.734 1.00 92.25 144 THR A N 1
ATOM 1070 C CA . THR A 1 144 ? -3.071 -6.018 -21.683 1.00 92.25 144 THR A CA 1
ATOM 1071 C C . THR A 1 144 ? -2.153 -6.653 -20.640 1.00 92.25 144 THR A C 1
ATOM 1073 O O . THR A 1 144 ? -2.588 -7.185 -19.622 1.00 92.25 144 THR A O 1
ATOM 1076 N N . CYS A 1 145 ? -0.852 -6.615 -20.916 1.00 92.69 145 CYS A N 1
ATOM 1077 C CA . CYS A 1 145 ? 0.198 -7.132 -20.053 1.00 92.69 145 CYS A CA 1
ATOM 1078 C C . CYS A 1 145 ? 1.230 -6.046 -19.773 1.00 92.69 145 CYS A C 1
ATOM 1080 O O . CYS A 1 145 ? 1.539 -5.221 -20.635 1.00 92.69 145 CYS A O 1
ATOM 1082 N N . LEU A 1 146 ? 1.844 -6.139 -18.598 1.00 95.25 146 LEU A N 1
ATOM 1083 C CA . LEU A 1 146 ? 3.009 -5.350 -18.234 1.00 95.25 146 LEU A CA 1
ATOM 1084 C C . LEU A 1 146 ? 4.240 -5.852 -19.008 1.00 95.25 146 LEU A C 1
ATOM 1086 O O . LEU A 1 146 ? 4.628 -7.017 -18.882 1.00 95.25 146 LEU A O 1
ATOM 1090 N N . LYS A 1 147 ? 4.827 -4.988 -19.840 1.00 94.94 147 LYS A N 1
ATOM 1091 C CA . LYS A 1 147 ? 5.949 -5.311 -20.741 1.00 94.94 147 LYS A CA 1
ATOM 1092 C C . LYS A 1 147 ? 7.279 -4.728 -20.321 1.00 94.94 147 LYS A C 1
ATOM 1094 O O . LYS A 1 147 ? 8.308 -5.247 -20.737 1.00 94.94 147 LYS A O 1
ATOM 1099 N N . ALA A 1 148 ? 7.270 -3.688 -19.509 1.00 96.25 148 ALA A N 1
ATOM 1100 C CA . ALA A 1 148 ? 8.456 -3.205 -18.835 1.00 96.25 148 ALA A CA 1
ATOM 1101 C C . ALA A 1 148 ? 8.046 -2.351 -17.641 1.00 96.25 148 ALA A C 1
ATOM 1103 O O . ALA A 1 148 ? 6.970 -1.750 -17.615 1.00 96.25 148 ALA A O 1
ATOM 1104 N N . VAL A 1 149 ? 8.936 -2.285 -16.659 1.00 97.69 149 VAL A N 1
ATOM 1105 C CA . VAL A 1 149 ? 8.870 -1.273 -15.608 1.00 97.69 149 VAL A CA 1
ATOM 1106 C C . VAL A 1 149 ? 10.175 -0.518 -15.617 1.00 97.69 149 VAL A C 1
ATOM 1108 O O . VAL A 1 149 ? 11.248 -1.120 -15.520 1.00 97.69 149 VAL A O 1
ATOM 1111 N N . SER A 1 150 ? 10.071 0.799 -15.726 1.00 97.12 150 SER A N 1
ATOM 1112 C CA . SER A 1 150 ? 11.222 1.680 -15.789 1.00 97.12 150 SER A CA 1
ATOM 1113 C C . SER A 1 150 ? 11.221 2.622 -14.596 1.00 97.12 150 SER A C 1
ATOM 1115 O O . SER A 1 150 ? 10.239 3.313 -14.339 1.00 97.12 150 SER A O 1
ATOM 1117 N N . ILE A 1 151 ? 12.330 2.667 -13.865 1.00 95.88 151 ILE A N 1
ATOM 1118 C CA . ILE A 1 151 ? 12.569 3.642 -12.808 1.00 95.88 151 ILE A CA 1
ATOM 1119 C C . ILE A 1 151 ? 13.647 4.619 -13.268 1.00 95.88 151 ILE A C 1
ATOM 1121 O O . ILE A 1 151 ? 14.776 4.238 -13.575 1.00 95.88 151 ILE A O 1
ATOM 1125 N N . ARG A 1 152 ? 13.297 5.901 -13.310 1.00 94.88 152 ARG A N 1
ATOM 1126 C CA . ARG A 1 152 ? 14.262 6.990 -13.440 1.00 94.88 152 ARG A CA 1
ATOM 1127 C C . ARG A 1 152 ? 14.626 7.448 -12.039 1.00 94.88 152 ARG A C 1
ATOM 1129 O O . ARG A 1 152 ? 13.730 7.848 -11.308 1.00 94.88 152 ARG A O 1
ATOM 1136 N N . VAL A 1 153 ? 15.904 7.407 -11.680 1.00 94.06 153 VAL A N 1
ATOM 1137 C CA . VAL A 1 153 ? 16.440 7.983 -10.440 1.00 94.06 153 VAL A CA 1
ATOM 1138 C C . VAL A 1 153 ? 17.468 9.035 -10.829 1.00 94.06 153 VAL A C 1
ATOM 1140 O O . VAL A 1 153 ? 18.497 8.698 -11.418 1.00 94.06 153 VAL A O 1
ATOM 1143 N N . LEU A 1 154 ? 17.179 10.307 -10.543 1.00 90.38 154 LEU A N 1
ATOM 1144 C CA . LEU A 1 154 ? 17.915 11.449 -11.097 1.00 90.38 154 LEU A CA 1
ATOM 1145 C C . LEU A 1 154 ? 18.024 11.326 -12.630 1.00 90.38 154 LEU A C 1
ATOM 1147 O O . LEU A 1 154 ? 17.005 11.339 -13.316 1.00 90.38 154 LEU A O 1
ATOM 1151 N N . ASP A 1 155 ? 19.232 11.146 -13.166 1.00 88.19 155 ASP A N 1
ATOM 1152 C CA . ASP A 1 155 ? 19.494 10.999 -14.604 1.00 88.19 155 ASP A CA 1
ATOM 1153 C C . ASP A 1 155 ? 19.738 9.552 -15.047 1.00 88.19 155 ASP A C 1
ATOM 1155 O O . ASP A 1 155 ? 19.997 9.295 -16.220 1.00 88.19 155 ASP A O 1
ATOM 1159 N N . THR A 1 156 ? 19.638 8.590 -14.127 1.00 90.88 156 THR A N 1
ATOM 1160 C CA . THR A 1 156 ? 19.790 7.167 -14.446 1.00 90.88 156 THR A CA 1
ATOM 1161 C C . THR A 1 156 ? 18.430 6.553 -14.729 1.00 90.88 156 THR A C 1
ATOM 1163 O O . THR A 1 156 ? 17.535 6.615 -13.888 1.00 90.88 156 THR A O 1
ATOM 1166 N N . ILE A 1 157 ? 18.276 5.930 -15.896 1.00 94.38 157 ILE A N 1
ATOM 1167 C CA . ILE A 1 157 ? 17.075 5.179 -16.267 1.00 94.38 157 ILE A CA 1
ATOM 1168 C C . ILE A 1 157 ? 17.387 3.695 -16.161 1.00 94.38 157 ILE A C 1
ATOM 1170 O O . ILE A 1 157 ? 18.262 3.182 -16.854 1.00 94.38 157 ILE A O 1
ATOM 1174 N N . ILE A 1 158 ? 16.652 2.998 -15.310 1.00 95.81 158 ILE A N 1
ATOM 1175 C CA . ILE A 1 158 ? 16.704 1.547 -15.176 1.00 95.81 158 ILE A CA 1
ATOM 1176 C C . ILE A 1 158 ? 15.413 0.996 -15.748 1.00 95.81 158 ILE A C 1
ATOM 1178 O O . ILE A 1 158 ? 14.342 1.454 -15.368 1.00 95.81 158 ILE A O 1
ATOM 1182 N N . SER A 1 159 ? 15.507 0.003 -16.622 1.00 97.31 159 SER A N 1
ATOM 1183 C CA . SER A 1 159 ? 14.349 -0.698 -17.173 1.00 97.31 159 SER A CA 1
ATOM 1184 C C . SER A 1 159 ? 14.478 -2.195 -16.926 1.00 97.31 159 SER A C 1
ATOM 1186 O O . SER A 1 159 ? 15.559 -2.765 -17.103 1.00 97.31 159 SER A O 1
ATOM 1188 N N . ILE A 1 160 ? 13.384 -2.812 -16.486 1.00 97.31 160 ILE A N 1
ATOM 1189 C CA . ILE A 1 160 ? 13.276 -4.237 -16.175 1.00 97.31 160 ILE A CA 1
ATOM 1190 C C . ILE A 1 160 ? 12.236 -4.845 -17.115 1.00 97.31 160 ILE A C 1
ATOM 1192 O O . ILE A 1 160 ? 11.095 -4.384 -17.155 1.00 97.31 160 ILE A O 1
ATOM 1196 N N . GLN A 1 161 ? 12.627 -5.889 -17.847 1.00 95.94 161 GLN A N 1
ATOM 1197 C CA . GLN A 1 161 ? 11.785 -6.582 -18.827 1.00 95.94 161 GLN A CA 1
ATOM 1198 C C . GLN A 1 161 ? 11.232 -7.924 -18.287 1.00 95.94 161 GLN A C 1
ATOM 1200 O O . GLN A 1 161 ? 11.808 -8.496 -17.357 1.00 95.94 161 GLN A O 1
ATOM 1205 N N . PRO A 1 162 ? 10.167 -8.492 -18.895 1.00 94.38 162 PRO A N 1
ATOM 1206 C CA . PRO A 1 162 ? 9.532 -9.746 -18.476 1.00 94.38 162 PRO A CA 1
ATOM 1207 C C . PRO A 1 162 ? 10.461 -10.961 -18.477 1.00 94.38 162 PRO A C 1
ATOM 1209 O O . PRO A 1 162 ? 10.286 -11.882 -17.686 1.00 94.38 162 PRO A O 1
ATOM 1212 N N . ASN A 1 163 ? 11.474 -10.972 -19.347 1.00 93.75 163 ASN A N 1
ATOM 1213 C CA . ASN A 1 163 ? 12.497 -12.023 -19.384 1.00 93.75 163 ASN A CA 1
ATOM 1214 C C . ASN A 1 163 ? 13.521 -11.908 -18.232 1.00 93.75 163 ASN A C 1
ATOM 1216 O O . ASN A 1 163 ? 14.427 -12.734 -18.128 1.00 93.75 163 ASN A O 1
ATOM 1220 N N . GLY A 1 164 ? 13.395 -10.893 -17.373 1.00 94.38 164 GLY A N 1
ATOM 1221 C CA . GLY A 1 164 ? 14.312 -10.599 -16.277 1.00 94.38 164 GLY A CA 1
ATOM 1222 C C . GLY A 1 164 ? 15.575 -9.845 -16.696 1.00 94.38 164 GLY A C 1
ATOM 1223 O O . GLY A 1 164 ? 16.453 -9.658 -15.854 1.00 94.38 164 GLY A O 1
ATOM 1224 N N . ALA A 1 165 ? 15.691 -9.420 -17.959 1.00 95.50 165 ALA A N 1
ATOM 1225 C CA . ALA A 1 165 ? 16.777 -8.553 -18.394 1.00 95.50 165 ALA A CA 1
ATOM 1226 C C . ALA A 1 165 ? 16.625 -7.169 -17.753 1.00 95.50 165 ALA A C 1
ATOM 1228 O O . ALA A 1 165 ? 15.542 -6.577 -17.759 1.00 95.50 165 ALA A O 1
ATOM 1229 N N . VAL A 1 166 ? 17.732 -6.661 -17.215 1.00 96.88 166 VAL A N 1
ATOM 1230 C CA . VAL A 1 166 ? 17.819 -5.318 -16.645 1.00 96.88 166 VAL A CA 1
ATOM 1231 C C . VAL A 1 166 ? 18.746 -4.489 -17.515 1.00 96.88 166 VAL A C 1
ATOM 1233 O O . VAL A 1 166 ? 19.843 -4.927 -17.864 1.00 96.88 166 VAL A O 1
ATOM 1236 N N . SER A 1 167 ? 18.307 -3.288 -17.868 1.00 95.75 167 SER A N 1
ATOM 1237 C CA . SER A 1 167 ? 19.122 -2.314 -18.591 1.00 95.75 167 SER A CA 1
ATOM 1238 C C . SER A 1 167 ? 19.250 -1.021 -17.803 1.00 95.75 167 SER A C 1
ATOM 1240 O O . SER A 1 167 ? 18.273 -0.565 -17.212 1.00 95.75 167 SER A O 1
ATOM 1242 N N . VAL A 1 168 ? 20.438 -0.425 -17.826 1.00 94.62 168 VAL A N 1
ATOM 1243 C CA . VAL A 1 168 ? 20.750 0.881 -17.243 1.00 94.62 168 VAL A CA 1
ATOM 1244 C C . VAL A 1 168 ? 21.165 1.810 -18.371 1.00 94.62 168 VAL A C 1
ATOM 1246 O O . VAL A 1 168 ? 22.113 1.519 -19.097 1.00 94.62 168 VAL A O 1
ATOM 1249 N N . ASN A 1 169 ? 20.441 2.912 -18.552 1.00 92.50 169 ASN A N 1
ATOM 1250 C CA . ASN A 1 169 ? 20.616 3.845 -19.667 1.00 92.50 169 ASN A CA 1
ATOM 1251 C C . ASN A 1 169 ? 20.659 3.119 -21.029 1.00 92.50 169 ASN A C 1
ATOM 1253 O O . ASN A 1 169 ? 21.485 3.425 -21.884 1.00 92.50 169 ASN A O 1
ATOM 1257 N N . SER A 1 170 ? 19.764 2.141 -21.217 1.00 92.12 170 SER A N 1
ATOM 1258 C CA . SER A 1 170 ? 19.657 1.265 -22.402 1.00 92.12 170 SER A CA 1
ATOM 1259 C C . SER A 1 170 ? 20.777 0.231 -22.591 1.00 92.12 170 SER A C 1
ATOM 1261 O O . SER A 1 170 ? 20.741 -0.535 -23.552 1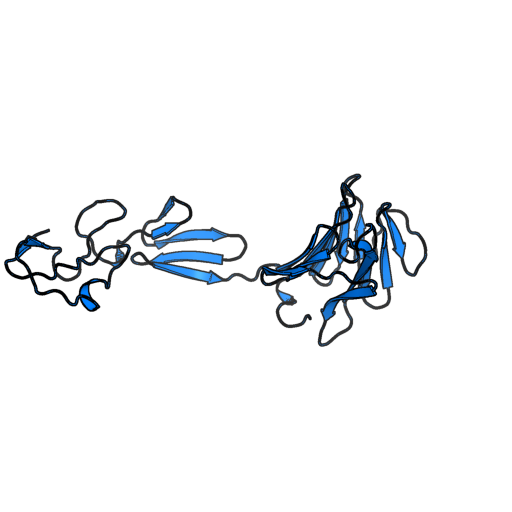.00 92.12 170 SER A O 1
ATOM 1263 N N . LEU A 1 171 ? 21.749 0.152 -21.681 1.00 94.25 171 LEU A N 1
ATOM 1264 C CA . LEU A 1 171 ? 22.795 -0.870 -21.701 1.00 94.25 171 LEU A CA 1
ATOM 1265 C C . LEU A 1 171 ? 22.416 -2.021 -20.773 1.00 94.25 171 LEU A C 1
ATOM 1267 O O . LEU A 1 171 ? 22.109 -1.800 -19.604 1.00 94.25 171 LEU A O 1
ATOM 1271 N N . VAL A 1 172 ? 22.437 -3.254 -21.280 1.00 94.94 172 VAL A N 1
ATOM 1272 C CA . VAL A 1 172 ? 22.147 -4.444 -20.466 1.00 94.94 172 VAL A CA 1
ATOM 1273 C C . VAL A 1 172 ? 23.187 -4.565 -19.354 1.00 94.94 172 VAL A C 1
ATOM 1275 O O . VAL A 1 172 ? 24.389 -4.559 -19.618 1.00 94.94 172 VAL A O 1
ATOM 1278 N N . ALA A 1 173 ? 22.716 -4.689 -18.116 1.00 93.62 173 ALA A N 1
ATOM 1279 C CA . ALA A 1 173 ? 23.551 -4.792 -16.930 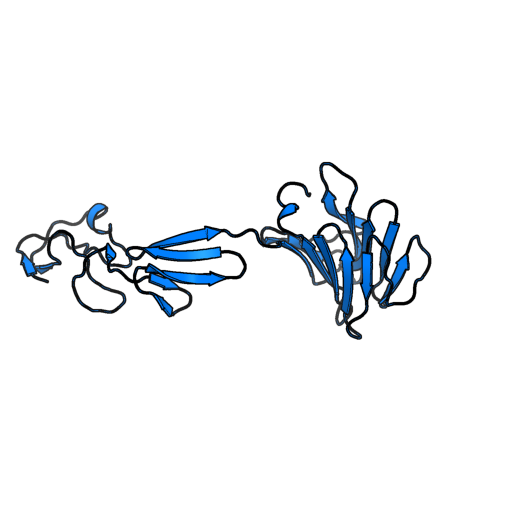1.00 93.62 173 ALA A CA 1
ATOM 1280 C C . ALA A 1 173 ? 23.326 -6.144 -16.231 1.00 93.62 173 ALA A C 1
ATOM 1282 O O . ALA A 1 173 ? 22.177 -6.560 -16.052 1.00 93.62 173 ALA A O 1
ATOM 1283 N N . PRO A 1 174 ? 24.396 -6.845 -15.815 1.00 94.19 174 PRO A N 1
ATOM 1284 C CA . PRO A 1 174 ? 24.260 -8.038 -14.991 1.00 94.19 174 PRO A CA 1
ATOM 1285 C C . PRO A 1 174 ? 23.809 -7.670 -13.570 1.00 94.19 174 PRO A C 1
ATOM 1287 O O . PRO A 1 174 ? 24.093 -6.580 -13.075 1.00 94.19 174 PRO A O 1
ATOM 1290 N N . LEU A 1 175 ? 23.130 -8.605 -12.903 1.00 93.69 175 LEU A N 1
ATOM 1291 C CA . LEU A 1 175 ? 22.755 -8.491 -11.492 1.00 93.69 175 LEU A CA 1
ATOM 1292 C C . LEU A 1 175 ? 23.663 -9.377 -10.616 1.00 93.69 175 LEU A C 1
ATOM 1294 O O . LEU A 1 175 ? 24.051 -10.456 -11.068 1.00 93.69 175 LEU A O 1
ATOM 1298 N N . PRO A 1 176 ? 23.945 -8.988 -9.357 1.00 95.62 176 PRO A N 1
ATOM 1299 C CA . PRO A 1 176 ? 23.503 -7.757 -8.700 1.00 95.62 176 PRO A CA 1
ATOM 1300 C C . PRO A 1 176 ? 24.258 -6.520 -9.205 1.00 95.62 176 PRO A C 1
ATOM 1302 O O . PRO A 1 176 ? 25.433 -6.589 -9.555 1.00 95.62 176 PRO A O 1
ATOM 1305 N N . LEU A 1 177 ? 23.574 -5.381 -9.197 1.00 92.94 177 LEU A N 1
ATOM 1306 C CA . LEU A 1 177 ? 24.134 -4.074 -9.513 1.00 92.94 177 LEU A CA 1
ATOM 1307 C C . LEU A 1 177 ? 23.930 -3.159 -8.310 1.00 92.94 177 LEU A C 1
ATOM 1309 O O . LEU A 1 177 ? 22.807 -3.005 -7.841 1.00 92.94 177 LEU A O 1
ATOM 1313 N N . SER A 1 178 ? 24.986 -2.505 -7.838 1.00 93.06 178 SER A N 1
ATOM 1314 C CA . SER A 1 178 ? 24.862 -1.474 -6.809 1.00 93.06 178 SER A CA 1
ATOM 1315 C C . SER A 1 178 ? 25.571 -0.205 -7.244 1.00 93.06 178 SER A C 1
ATOM 1317 O O . SER A 1 178 ? 26.709 -0.241 -7.705 1.00 93.06 178 SER A O 1
ATOM 1319 N N . THR A 1 179 ? 24.887 0.919 -7.077 1.00 88.44 179 THR A N 1
ATOM 1320 C CA . THR A 1 179 ? 25.401 2.275 -7.298 1.00 88.44 179 THR A CA 1
ATOM 1321 C C . THR A 1 179 ? 25.127 3.123 -6.049 1.00 88.44 179 THR A C 1
ATOM 1323 O O . THR A 1 179 ? 24.531 2.629 -5.097 1.00 88.44 179 THR A O 1
ATOM 1326 N N . ASP A 1 180 ? 25.517 4.401 -6.048 1.00 86.81 180 ASP A N 1
ATOM 1327 C CA . ASP A 1 180 ? 25.192 5.339 -4.955 1.00 86.81 180 ASP A CA 1
ATOM 1328 C C . ASP A 1 180 ? 23.678 5.608 -4.813 1.00 86.81 180 ASP A C 1
ATOM 1330 O O . ASP A 1 180 ? 23.189 5.956 -3.743 1.00 86.81 180 ASP A O 1
ATOM 1334 N N . GLN A 1 181 ? 22.911 5.463 -5.898 1.00 89.44 181 GLN A N 1
ATOM 1335 C CA . GLN A 1 181 ? 21.490 5.831 -5.925 1.00 89.44 181 GLN A CA 1
ATOM 1336 C C . GLN A 1 181 ? 20.556 4.640 -5.735 1.00 89.44 181 GLN A C 1
ATOM 1338 O O . GLN A 1 181 ? 19.477 4.784 -5.154 1.00 89.44 181 GLN A O 1
ATOM 1343 N N . VAL A 1 182 ? 20.951 3.494 -6.290 1.00 93.50 182 VAL A N 1
ATOM 1344 C CA . VAL A 1 182 ? 20.099 2.317 -6.432 1.00 93.50 182 VAL A CA 1
ATOM 1345 C C . VAL A 1 182 ? 20.903 1.028 -6.318 1.00 93.50 182 VAL A C 1
ATOM 1347 O O . VAL A 1 182 ? 22.003 0.906 -6.871 1.00 93.50 182 VAL A O 1
ATOM 1350 N N . THR A 1 183 ? 20.311 0.056 -5.637 1.00 95.94 183 THR A N 1
ATOM 1351 C CA . THR A 1 183 ? 20.791 -1.318 -5.529 1.00 95.94 183 THR A CA 1
ATOM 1352 C C . THR A 1 183 ? 19.745 -2.237 -6.135 1.00 95.94 183 THR A C 1
ATOM 1354 O O . THR A 1 183 ? 18.596 -2.242 -5.710 1.00 95.94 183 THR A O 1
ATOM 1357 N N . ILE A 1 184 ? 20.137 -3.011 -7.142 1.00 97.06 184 ILE A N 1
ATOM 1358 C CA . ILE A 1 184 ? 19.273 -3.936 -7.868 1.00 97.06 184 ILE A CA 1
ATOM 1359 C C . ILE A 1 184 ? 19.824 -5.341 -7.705 1.00 97.06 184 ILE A C 1
ATOM 1361 O O . ILE A 1 184 ? 20.992 -5.612 -7.993 1.00 97.06 184 ILE A O 1
ATOM 1365 N N . PHE A 1 185 ? 18.978 -6.265 -7.282 1.00 97.19 185 PHE A N 1
ATOM 1366 C CA . PHE A 1 185 ? 19.373 -7.648 -7.084 1.00 97.19 185 PHE A CA 1
ATOM 1367 C C . PHE A 1 185 ? 18.227 -8.600 -7.396 1.00 97.19 185 PHE A C 1
ATOM 1369 O O . PHE A 1 185 ? 17.049 -8.240 -7.428 1.00 97.19 185 PHE A O 1
ATOM 1376 N N . LYS A 1 186 ? 18.603 -9.851 -7.650 1.00 96.62 186 LYS A N 1
ATOM 1377 C CA . LYS A 1 186 ? 17.689 -10.939 -7.968 1.00 96.62 186 LYS A CA 1
ATOM 1378 C C . LYS A 1 186 ? 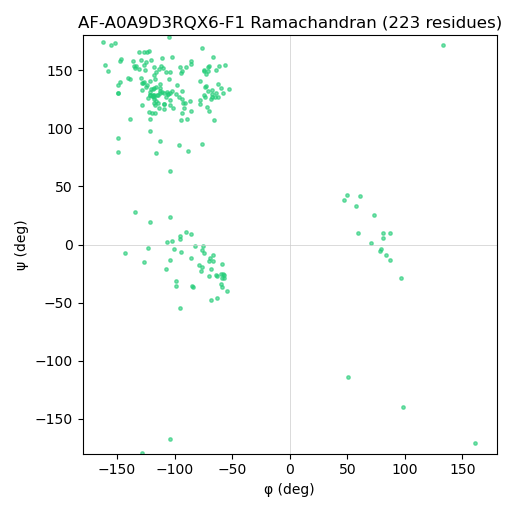17.710 -11.948 -6.814 1.00 96.62 186 LYS A C 1
ATOM 1380 O O . LYS A 1 186 ? 18.541 -12.853 -6.837 1.00 96.62 186 LYS A O 1
ATOM 1385 N N . PRO A 1 187 ? 16.856 -11.792 -5.783 1.00 95.81 187 PRO A N 1
ATOM 1386 C CA . PRO A 1 187 ? 16.861 -12.691 -4.625 1.00 95.81 187 PRO A CA 1
ATOM 1387 C C . PRO A 1 187 ? 16.382 -14.111 -4.960 1.00 95.81 187 PRO A C 1
ATOM 1389 O O . PRO A 1 187 ? 16.667 -15.048 -4.223 1.00 95.81 187 PRO A O 1
ATOM 1392 N N . SER A 1 188 ? 15.643 -14.288 -6.060 1.00 95.12 188 SER A N 1
ATOM 1393 C CA . SER A 1 188 ? 15.196 -15.594 -6.552 1.00 95.12 188 SER A CA 1
ATOM 1394 C C . SER A 1 188 ? 15.019 -15.572 -8.070 1.00 95.12 188 SER A C 1
ATOM 1396 O O . SER A 1 188 ? 15.067 -14.518 -8.699 1.00 95.12 188 SER A O 1
ATOM 1398 N N . THR A 1 189 ? 14.745 -16.721 -8.685 1.00 91.88 189 THR A N 1
ATOM 1399 C CA . THR A 1 189 ? 14.450 -16.812 -10.125 1.00 91.88 189 THR A CA 1
ATOM 1400 C C . THR A 1 189 ? 13.256 -15.961 -10.560 1.00 91.88 189 THR A C 1
ATOM 1402 O O . THR A 1 189 ? 13.224 -15.538 -11.717 1.00 91.88 189 THR A O 1
ATOM 1405 N N . PHE A 1 190 ? 12.325 -15.678 -9.643 1.00 95.25 190 PHE A N 1
ATOM 1406 C CA . PHE A 1 190 ? 11.030 -15.057 -9.925 1.00 95.25 190 PHE A CA 1
ATOM 1407 C C . PHE A 1 190 ? 10.934 -13.585 -9.539 1.00 95.25 190 PHE A C 1
ATOM 1409 O O . PHE A 1 190 ? 9.988 -12.933 -9.965 1.00 95.25 190 PHE A O 1
ATOM 1416 N N . TYR A 1 191 ? 11.877 -13.061 -8.756 1.00 97.19 191 TYR A N 1
ATOM 1417 C CA . TYR A 1 191 ? 11.804 -11.695 -8.242 1.00 97.19 191 TYR A CA 1
ATOM 1418 C C . TYR A 1 191 ? 13.055 -10.893 -8.565 1.00 97.19 191 TYR A C 1
ATOM 1420 O O . TYR A 1 191 ? 14.168 -11.397 -8.433 1.00 97.19 191 TYR A O 1
ATOM 1428 N N . ILE A 1 192 ? 12.861 -9.626 -8.917 1.00 97.94 192 ILE A N 1
ATOM 1429 C CA . ILE A 1 192 ? 13.903 -8.598 -8.966 1.00 97.94 192 ILE A CA 1
ATOM 1430 C C . ILE A 1 192 ? 13.483 -7.482 -8.013 1.00 97.94 192 ILE A C 1
ATOM 1432 O O . ILE A 1 192 ? 12.325 -7.065 -8.017 1.00 97.94 192 ILE A O 1
ATOM 1436 N N . ILE A 1 193 ? 14.415 -7.019 -7.187 1.00 97.94 193 ILE A N 1
ATOM 1437 C CA . ILE A 1 193 ? 14.202 -5.915 -6.252 1.00 97.94 193 ILE A CA 1
ATOM 1438 C C . ILE A 1 193 ? 15.174 -4.797 -6.610 1.00 97.94 193 ILE A C 1
ATOM 1440 O O . ILE A 1 193 ? 16.354 -5.063 -6.842 1.00 97.94 193 ILE A O 1
ATOM 1444 N N . ALA A 1 194 ? 14.668 -3.569 -6.667 1.00 96.88 194 ALA A N 1
ATOM 1445 C CA . ALA A 1 194 ? 15.451 -2.352 -6.794 1.00 96.88 194 ALA A CA 1
ATOM 1446 C C . ALA A 1 194 ? 15.137 -1.419 -5.618 1.00 96.88 194 ALA A C 1
ATOM 1448 O O . ALA A 1 194 ? 14.024 -0.908 -5.502 1.00 96.88 194 ALA A O 1
ATOM 1449 N N . ASP A 1 195 ? 16.128 -1.197 -4.763 1.00 96.25 195 ASP A N 1
ATOM 1450 C CA . ASP A 1 195 ? 16.058 -0.294 -3.618 1.00 96.25 195 ASP A CA 1
ATOM 1451 C C . ASP A 1 195 ? 16.767 1.015 -3.937 1.00 96.25 195 ASP A C 1
ATOM 1453 O O . ASP A 1 195 ? 17.894 1.011 -4.433 1.00 96.25 195 ASP A O 1
ATOM 1457 N N . THR A 1 196 ? 16.122 2.142 -3.639 1.00 94.69 196 THR A N 1
ATOM 1458 C CA . THR A 1 196 ? 16.695 3.478 -3.834 1.00 94.69 196 THR A CA 1
ATOM 1459 C C . THR A 1 196 ? 16.938 4.179 -2.503 1.00 94.69 196 THR A C 1
ATOM 1461 O O . THR A 1 196 ? 16.181 4.017 -1.542 1.00 94.69 196 THR A O 1
ATOM 1464 N N . ARG A 1 197 ? 17.933 5.071 -2.459 1.00 92.25 197 ARG A N 1
ATOM 1465 C CA . ARG A 1 197 ? 18.193 5.907 -1.271 1.00 92.25 197 ARG A CA 1
ATOM 1466 C C . ARG A 1 197 ? 17.089 6.928 -0.953 1.00 92.25 197 ARG A C 1
ATOM 1468 O O . ARG A 1 197 ? 17.124 7.558 0.097 1.00 92.25 197 ARG A O 1
ATOM 1475 N N . TYR A 1 198 ? 16.119 7.103 -1.852 1.00 92.75 198 TYR A N 1
ATOM 1476 C CA . TYR A 1 198 ? 15.005 8.049 -1.715 1.00 92.75 198 TYR A CA 1
ATOM 1477 C C . TYR A 1 198 ? 13.772 7.437 -1.032 1.00 92.75 198 TYR A C 1
ATOM 1479 O O . TYR A 1 198 ? 12.697 8.039 -1.015 1.00 92.75 198 TYR A O 1
ATOM 1487 N N . GLY A 1 199 ? 13.917 6.236 -0.461 1.00 92.38 199 GLY A N 1
ATOM 1488 C CA . GLY A 1 199 ? 12.825 5.542 0.215 1.00 92.38 199 GLY A CA 1
ATOM 1489 C C . GLY A 1 199 ? 11.789 4.966 -0.747 1.00 92.38 199 GLY A C 1
ATOM 1490 O O . GLY A 1 199 ? 10.635 4.815 -0.359 1.00 92.38 199 GLY A O 1
ATOM 1491 N N . LEU A 1 200 ? 12.190 4.679 -1.990 1.00 95.62 200 LEU A N 1
ATOM 1492 C CA . LEU A 1 200 ? 11.410 3.905 -2.952 1.00 95.62 200 LEU A CA 1
ATOM 1493 C C . LEU A 1 200 ? 12.039 2.522 -3.111 1.00 95.62 200 LEU A C 1
ATOM 1495 O O . LEU A 1 200 ? 13.223 2.423 -3.442 1.00 95.62 200 LEU A O 1
ATOM 1499 N N . GLN A 1 201 ? 11.222 1.486 -2.934 1.00 97.06 201 GLN A N 1
ATOM 1500 C CA . GLN A 1 201 ? 11.536 0.101 -3.271 1.00 97.06 201 GLN A CA 1
ATOM 1501 C C . GLN A 1 201 ? 10.615 -0.365 -4.399 1.00 97.06 201 GLN A C 1
ATOM 1503 O O . GLN A 1 201 ? 9.394 -0.246 -4.309 1.00 97.06 201 GLN A O 1
ATOM 1508 N N . LEU A 1 202 ? 11.199 -0.917 -5.458 1.00 97.69 202 LEU A N 1
ATOM 1509 C CA . LEU A 1 202 ? 10.482 -1.549 -6.556 1.00 97.69 202 LEU A CA 1
ATOM 1510 C C . LEU A 1 202 ? 10.711 -3.059 -6.494 1.00 97.69 202 LEU A C 1
ATOM 1512 O O . LEU A 1 202 ? 11.843 -3.525 -6.600 1.00 97.69 202 LEU A O 1
ATOM 1516 N N . ARG A 1 203 ? 9.633 -3.831 -6.373 1.00 98.12 203 ARG A N 1
ATOM 1517 C CA . ARG A 1 203 ? 9.653 -5.293 -6.441 1.00 98.12 203 ARG A CA 1
ATOM 1518 C C . ARG A 1 203 ? 8.912 -5.754 -7.688 1.00 98.12 203 ARG A C 1
ATOM 1520 O O . ARG A 1 203 ? 7.707 -5.553 -7.812 1.00 98.12 203 ARG A O 1
ATOM 1527 N N . ILE A 1 204 ? 9.633 -6.418 -8.581 1.00 98.00 204 ILE A N 1
ATOM 1528 C CA . ILE A 1 204 ? 9.094 -7.014 -9.802 1.00 98.00 204 ILE A CA 1
ATOM 1529 C C . ILE A 1 204 ? 8.986 -8.519 -9.617 1.00 98.00 204 ILE A C 1
ATOM 1531 O O . ILE A 1 204 ? 9.980 -9.183 -9.322 1.00 98.00 204 ILE A O 1
ATOM 1535 N N . GLN A 1 205 ? 7.789 -9.051 -9.824 1.00 97.56 205 GLN A N 1
ATOM 1536 C CA . GLN A 1 205 ? 7.549 -10.478 -9.987 1.00 97.56 205 GLN A CA 1
ATOM 1537 C C . GLN A 1 205 ? 7.562 -10.806 -11.479 1.00 97.56 205 GLN A C 1
ATOM 1539 O O . GLN A 1 205 ? 6.929 -10.104 -12.256 1.00 97.56 205 GLN A O 1
ATOM 1544 N N . LEU A 1 206 ? 8.280 -11.852 -11.886 1.00 96.00 206 LEU A N 1
ATOM 1545 C CA . LEU A 1 206 ? 8.428 -12.258 -13.289 1.00 96.00 206 LEU A CA 1
ATOM 1546 C C . LEU A 1 206 ? 7.488 -13.410 -13.678 1.00 96.00 206 LEU A C 1
ATOM 1548 O O . LEU A 1 206 ? 7.076 -13.509 -14.828 1.00 96.00 206 LEU A O 1
ATOM 1552 N N . VAL A 1 207 ? 7.171 -14.298 -12.731 1.00 94.12 207 VAL A N 1
ATOM 1553 C CA . VAL A 1 207 ? 6.423 -15.547 -12.961 1.00 94.12 207 VAL A CA 1
ATOM 1554 C C . VAL A 1 207 ? 5.247 -15.615 -11.980 1.00 94.12 207 VAL A C 1
ATOM 1556 O O . VAL A 1 207 ? 5.443 -15.288 -10.806 1.00 94.12 207 VAL A O 1
ATOM 1559 N N . PRO A 1 208 ? 4.040 -16.053 -12.394 1.00 92.31 208 PRO A N 1
ATOM 1560 C CA . PRO A 1 208 ? 3.668 -16.559 -13.727 1.00 92.31 208 PRO A 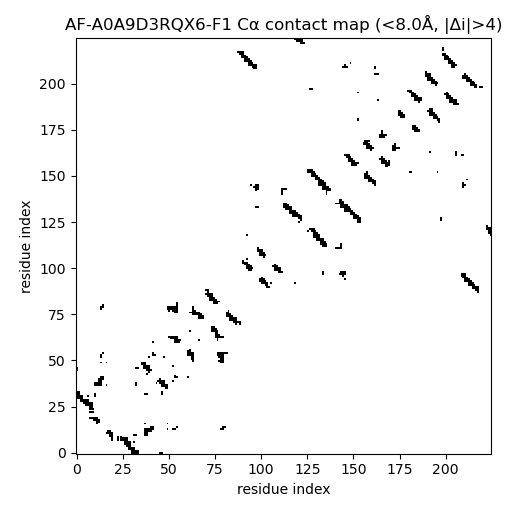CA 1
ATOM 1561 C C . PRO A 1 208 ? 3.466 -15.467 -14.786 1.00 92.31 208 PRO A C 1
ATOM 1563 O O . PRO A 1 208 ? 3.603 -15.738 -15.974 1.00 92.31 208 PRO A O 1
ATOM 1566 N N . VAL A 1 209 ? 3.172 -14.244 -14.355 1.00 92.62 209 VAL A N 1
ATOM 1567 C CA . VAL A 1 209 ? 3.047 -13.054 -15.200 1.00 92.62 209 VAL A CA 1
ATOM 1568 C C . VAL A 1 209 ? 3.822 -11.914 -14.554 1.00 92.62 209 VAL A C 1
ATOM 1570 O O . VAL A 1 209 ? 3.997 -11.904 -13.333 1.00 92.62 209 VAL A O 1
ATOM 1573 N N . MET A 1 210 ? 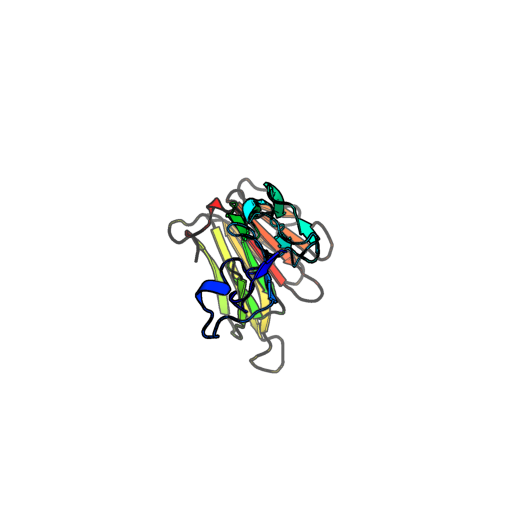4.289 -10.963 -15.363 1.00 95.69 210 MET A N 1
ATOM 1574 C CA . MET A 1 210 ? 5.031 -9.820 -14.844 1.00 95.69 210 MET A CA 1
ATOM 1575 C C . MET A 1 210 ? 4.105 -8.915 -14.020 1.00 95.69 210 MET A C 1
ATOM 1577 O O . MET A 1 210 ? 3.067 -8.476 -14.514 1.00 95.69 210 MET A O 1
ATOM 1581 N N . GLN A 1 211 ? 4.479 -8.639 -12.772 1.00 97.06 211 GLN A N 1
ATOM 1582 C CA . GLN A 1 211 ? 3.752 -7.760 -11.850 1.00 97.06 211 GLN A CA 1
ATOM 1583 C C . GLN A 1 211 ? 4.729 -6.826 -11.142 1.00 97.06 211 GLN A C 1
ATOM 1585 O O . GLN A 1 211 ? 5.904 -7.163 -10.960 1.00 97.06 211 GLN A O 1
ATOM 1590 N N . ALA A 1 212 ? 4.244 -5.662 -10.722 1.00 97.75 212 ALA A N 1
ATOM 1591 C CA . ALA A 1 212 ? 5.057 -4.645 -10.071 1.00 97.75 212 ALA A CA 1
ATOM 1592 C C . ALA A 1 212 ? 4.441 -4.202 -8.750 1.00 97.75 212 ALA A C 1
ATOM 1594 O O . ALA A 1 212 ? 3.240 -3.973 -8.664 1.00 97.75 212 ALA A O 1
ATOM 1595 N N . TYR A 1 213 ? 5.291 -4.029 -7.746 1.00 98.06 213 TYR A N 1
ATOM 1596 C CA . TYR A 1 213 ? 4.942 -3.490 -6.439 1.00 98.06 213 TYR A CA 1
ATOM 1597 C C . TYR A 1 213 ? 5.914 -2.357 -6.120 1.00 98.06 213 TYR A C 1
ATOM 1599 O O . TYR A 1 213 ? 7.126 -2.576 -6.080 1.00 98.06 213 TYR A O 1
ATOM 1607 N N . ILE A 1 214 ? 5.395 -1.150 -5.925 1.00 97.94 214 ILE A N 1
ATOM 1608 C CA . ILE A 1 214 ? 6.162 0.039 -5.563 1.00 97.94 214 ILE A CA 1
ATOM 1609 C C . ILE A 1 214 ? 5.832 0.398 -4.126 1.00 97.94 214 ILE A C 1
ATOM 1611 O O . ILE A 1 214 ? 4.699 0.764 -3.833 1.00 97.94 214 ILE A O 1
ATOM 1615 N N . THR A 1 215 ? 6.826 0.344 -3.250 1.00 97.06 215 THR A N 1
ATOM 1616 C CA . THR A 1 215 ? 6.698 0.748 -1.851 1.00 97.06 215 THR A CA 1
ATOM 1617 C C . THR A 1 215 ? 7.401 2.082 -1.645 1.00 97.06 215 THR A C 1
ATOM 1619 O O . THR A 1 215 ? 8.560 2.239 -2.032 1.00 97.06 215 THR A O 1
ATOM 1622 N N . LEU A 1 216 ? 6.710 3.041 -1.030 1.00 95.62 216 LEU A N 1
ATOM 1623 C CA . LEU A 1 216 ? 7.254 4.349 -0.673 1.00 95.62 216 LEU A CA 1
ATOM 1624 C C . LEU A 1 216 ? 7.270 4.540 0.837 1.00 95.62 216 LEU A C 1
ATOM 1626 O O . LEU A 1 216 ? 6.265 4.303 1.503 1.00 95.62 216 LEU A O 1
ATOM 1630 N N . ASN A 1 217 ? 8.381 5.058 1.353 1.00 92.50 217 ASN A N 1
ATOM 1631 C CA . ASN A 1 217 ? 8.489 5.488 2.741 1.00 92.50 217 ASN A CA 1
ATOM 1632 C C . ASN A 1 217 ? 7.498 6.623 3.068 1.00 92.50 217 ASN A C 1
ATOM 1634 O O . ASN A 1 217 ? 7.178 7.428 2.185 1.00 92.50 217 ASN A O 1
ATOM 1638 N N . PRO A 1 218 ? 7.081 6.753 4.344 1.00 90.25 218 PRO A N 1
ATOM 1639 C CA . PRO A 1 218 ? 6.109 7.761 4.776 1.00 90.25 218 PRO A CA 1
ATOM 1640 C C . PRO A 1 218 ? 6.513 9.204 4.457 1.00 90.25 218 PRO A C 1
ATOM 1642 O O . PRO A 1 218 ? 5.652 10.039 4.194 1.00 90.25 218 PRO A O 1
ATOM 1645 N N . SER A 1 219 ? 7.819 9.485 4.390 1.00 90.00 219 SER A N 1
ATOM 1646 C CA . SER A 1 219 ? 8.371 10.790 4.003 1.00 90.00 219 SER A CA 1
ATOM 1647 C C . SER A 1 219 ? 7.952 11.256 2.603 1.00 90.00 219 SER A C 1
ATOM 1649 O O . SER A 1 219 ? 8.082 12.436 2.290 1.00 90.00 219 SER A O 1
ATOM 1651 N N . ASN A 1 220 ? 7.442 10.352 1.758 1.00 90.31 220 ASN A N 1
ATOM 1652 C CA . ASN A 1 220 ? 6.917 10.664 0.430 1.00 90.31 220 ASN A CA 1
ATOM 1653 C C . ASN A 1 220 ? 5.386 10.875 0.406 1.00 90.31 220 ASN A C 1
ATOM 1655 O O . ASN A 1 220 ? 4.806 11.071 -0.667 1.00 90.31 220 ASN A O 1
ATOM 1659 N N . LYS A 1 221 ? 4.705 10.848 1.560 1.00 89.62 221 LYS A N 1
ATOM 1660 C CA . LYS A 1 221 ? 3.251 11.041 1.652 1.00 89.62 221 LYS A CA 1
ATOM 1661 C C . LYS A 1 221 ? 2.863 12.455 1.212 1.00 89.62 221 LYS A C 1
ATOM 1663 O O . LYS A 1 221 ? 3.382 13.445 1.711 1.00 89.62 221 LYS A O 1
ATOM 1668 N N . GLY A 1 222 ? 1.926 12.551 0.267 1.00 89.38 222 GLY A N 1
ATOM 1669 C CA . GLY A 1 222 ? 1.382 13.828 -0.211 1.00 89.38 222 GLY A CA 1
ATOM 1670 C C . GLY A 1 222 ? 2.261 14.601 -1.204 1.00 89.38 222 GLY A C 1
ATOM 1671 O O . GLY A 1 222 ? 1.784 15.587 -1.763 1.00 89.38 222 GLY A O 1
ATOM 1672 N N . ILE A 1 223 ? 3.487 14.144 -1.482 1.00 91.38 223 ILE A N 1
ATOM 1673 C CA . ILE A 1 223 ? 4.419 14.801 -2.420 1.00 91.38 223 ILE A CA 1
ATOM 1674 C C . ILE A 1 223 ? 4.579 14.057 -3.754 1.00 91.38 223 ILE A C 1
ATOM 1676 O O . ILE A 1 223 ? 5.333 14.495 -4.623 1.00 91.38 223 ILE A O 1
ATOM 1680 N N . THR A 1 224 ? 3.856 12.952 -3.938 1.00 92.81 224 THR A N 1
ATOM 1681 C CA . THR A 1 224 ? 3.810 12.168 -5.177 1.00 92.81 224 THR A CA 1
ATOM 1682 C C . THR A 1 224 ? 2.448 12.279 -5.869 1.00 92.81 224 THR A C 1
ATOM 1684 O O . THR A 1 224 ? 1.453 12.724 -5.272 1.00 92.81 224 THR A O 1
ATOM 1687 N N . CYS A 1 225 ? 2.433 11.952 -7.158 1.00 90.44 225 CYS A N 1
ATOM 1688 C CA . CYS A 1 225 ? 1.262 11.742 -7.999 1.00 90.44 225 CYS A CA 1
ATOM 1689 C C . CYS A 1 225 ? 1.441 10.511 -8.890 1.00 90.44 225 CYS A C 1
ATOM 1691 O O . CYS A 1 225 ? 2.602 10.062 -9.063 1.00 90.44 225 CYS A O 1
#

Foldseek 3Di:
DAWDQFDQPQFAELQRNCRSVPGPDGTHTDDHAPPQWGQHPPPRPGTDHLQQRWEDDPNDIGTQQDWDDDQFWIWGDGSHDTDIDGHFDKFKWKDPQQFWIAASVGDIDGDLDQAKDWNKDFQPDPQKTKIWGWHADDDDSNRIHTAWIWMDGPNWIWIAGLCRFIDIVNHTDDPQDDDQAWTWHDPDPFWIWIDGPQQWIWIWGNPPGTMIMIIGGSVCPPRMD

Solvent-accessible surface area (backbone atoms only — not comparable to full-atom values): 12194 Å² total; per-residue (Å²): 107,44,80,38,78,68,37,68,80,42,68,28,21,33,90,41,73,62,44,49,81,76,50,92,66,71,62,37,63,49,74,41,53,57,92,82,36,23,34,32,78,83,82,65,82,43,56,41,45,50,69,64,17,46,26,77,56,99,90,43,80,37,49,43,73,38,67,54,74,58,93,40,33,42,32,33,20,53,40,26,39,77,52,68,48,81,46,87,39,66,34,52,28,37,36,39,89,25,32,38,35,31,39,57,88,65,56,70,51,74,57,60,52,76,48,76,40,80,72,35,34,43,73,83,65,61,64,45,36,33,36,38,32,26,33,74,71,54,93,51,78,75,33,25,30,44,55,34,42,33,42,35,47,61,92,46,39,37,36,40,36,56,89,70,53,36,23,50,74,86,40,80,49,74,76,69,39,77,57,96,59,40,40,35,37,60,92,46,100,43,36,40,38,39,41,35,80,84,43,40,37,39,41,36,36,40,63,97,56,35,29,42,37,39,36,34,39,45,93,52,66,90,46,54,82

Sequence (225 aa):
MEYQECGTPCIDTCSNPQRSQMCDQHCTDGCFCPPGTVFDDIKQSGCIKVEQCSCTYNGGTYGSGESYKTNCRTCTCSGGEWSCEELECPGTCSVEGGSHITTFDGKAYSINGQCSYFLVKQREGNNFTVLADLEKCGLSDTETCLKAVSIRVLDTIISIQPNGAVSVNSLVAPLPLSTDQVTIFKPSTFYIIADTRYGLQLRIQLVPVMQAYITLNPSNKGITC

Radius of gyration: 27.2 Å; Cα contacts (8 Å, |Δi|>4): 515; chains: 1; bounding box: 68×36×68 Å